Protein AF-A0A7V9BWF8-F1 (afdb_monomer_lite)

Sequence (267 aa):
MNDELSPSPARPSDEALLALLTFVAGSDGSIHDREVDFLAKLFPTRPRATLEAEAARFRQASDFALLAIADQFHSDDQRWLGLRFADRMAWRDGTLDDAERKLLGEVAVAMGLPNHAVERVVQEMRPDRKERLSPERMVKVVRELRWDSVQLASGDLVSPDLAALVPPGSQVVVRVGIDRVEVLALCTDGLLARFQDGAAFVAWDDLVSYGREGAIGTGVRLTTEDGREYVLVDHRLTGLCRLLDRLLDDRERKQGAPIVSRLRGEG

Structure (mmCIF, N/CA/C/O backbone):
data_AF-A0A7V9BWF8-F1
#
_entry.id   AF-A0A7V9BWF8-F1
#
loop_
_atom_site.group_PDB
_atom_site.id
_atom_site.type_symbol
_atom_site.label_atom_id
_atom_site.label_alt_id
_atom_site.label_comp_id
_atom_site.label_asym_id
_atom_site.label_entity_id
_atom_site.label_seq_id
_atom_site.pdbx_PDB_ins_code
_atom_site.Cartn_x
_atom_site.Cartn_y
_atom_site.Cartn_z
_atom_site.occupancy
_atom_site.B_iso_or_equiv
_atom_site.auth_seq_id
_atom_site.auth_comp_id
_atom_site.auth_asym_id
_atom_site.auth_atom_id
_atom_site.pdbx_PDB_model_num
ATOM 1 N N . MET A 1 1 ? 27.490 -6.383 23.694 1.00 32.28 1 MET A N 1
ATOM 2 C CA . MET A 1 1 ? 27.691 -7.530 22.791 1.00 32.28 1 MET A CA 1
ATOM 3 C C . MET A 1 1 ? 26.780 -7.240 21.617 1.00 32.28 1 MET A C 1
ATOM 5 O O . MET A 1 1 ? 25.573 -7.285 21.795 1.00 32.28 1 MET A O 1
ATOM 9 N N . ASN A 1 2 ? 27.351 -6.702 20.540 1.00 31.64 2 ASN A N 1
ATOM 10 C CA . ASN A 1 2 ? 26.599 -6.255 19.371 1.00 31.64 2 ASN A CA 1
ATOM 11 C C . ASN A 1 2 ? 26.277 -7.496 18.540 1.00 31.64 2 ASN A C 1
ATOM 13 O O . ASN A 1 2 ? 27.202 -8.093 17.995 1.00 31.64 2 ASN A O 1
ATOM 17 N N . ASP A 1 3 ? 25.006 -7.888 18.486 1.00 30.86 3 ASP A N 1
ATOM 18 C CA . ASP A 1 3 ? 24.529 -8.808 17.457 1.00 30.86 3 ASP A CA 1
ATOM 19 C C . ASP A 1 3 ? 24.546 -8.045 16.132 1.00 30.86 3 ASP A C 1
ATOM 21 O O . ASP A 1 3 ? 23.735 -7.150 15.884 1.00 30.86 3 ASP A O 1
ATOM 25 N N . GLU A 1 4 ? 25.542 -8.355 15.308 1.00 33.88 4 GLU A N 1
ATOM 26 C CA . GLU A 1 4 ? 25.566 -7.980 13.905 1.00 33.88 4 GLU A CA 1
ATOM 27 C C . GLU A 1 4 ? 24.359 -8.634 13.226 1.00 33.88 4 GLU A C 1
ATOM 29 O O . GLU A 1 4 ? 24.304 -9.850 13.029 1.00 33.88 4 GLU A O 1
ATOM 34 N N . LEU A 1 5 ? 23.375 -7.801 12.882 1.00 34.47 5 LEU A N 1
ATOM 35 C CA . LEU A 1 5 ? 22.319 -8.108 11.925 1.00 34.47 5 LEU A CA 1
ATOM 36 C C . LEU A 1 5 ? 22.981 -8.561 10.619 1.00 34.47 5 LEU A C 1
ATOM 38 O O . LEU A 1 5 ? 23.327 -7.747 9.765 1.00 34.47 5 LEU A O 1
ATOM 42 N N . SER A 1 6 ? 23.181 -9.868 10.470 1.00 27.66 6 SER A N 1
ATOM 43 C CA . SER A 1 6 ? 23.495 -10.459 9.175 1.00 27.66 6 SER A CA 1
ATOM 44 C C . SER A 1 6 ? 22.357 -10.086 8.220 1.00 27.66 6 SER A C 1
ATOM 46 O O . SER A 1 6 ? 21.198 -10.352 8.557 1.00 27.66 6 SER A O 1
ATOM 48 N N . PRO A 1 7 ? 22.627 -9.453 7.062 1.00 35.22 7 PRO A N 1
ATOM 49 C CA . PRO A 1 7 ? 21.573 -9.154 6.109 1.00 35.22 7 PRO A CA 1
ATOM 50 C C . PRO A 1 7 ? 20.991 -10.490 5.653 1.00 35.22 7 PRO A C 1
ATOM 52 O O . PRO A 1 7 ? 21.687 -11.306 5.047 1.00 35.22 7 PRO A O 1
ATOM 55 N N . SER A 1 8 ? 19.726 -10.745 5.997 1.00 34.94 8 SER A N 1
ATOM 56 C CA . SER A 1 8 ? 19.003 -11.862 5.394 1.00 34.94 8 SER A CA 1
ATOM 57 C C . SER A 1 8 ? 19.099 -11.708 3.874 1.00 34.94 8 SER A C 1
ATOM 59 O O . SER A 1 8 ? 18.923 -10.586 3.386 1.00 34.94 8 SER A O 1
ATOM 61 N N . PRO A 1 9 ? 19.406 -12.781 3.123 1.00 40.94 9 PRO A N 1
ATOM 62 C CA . PRO A 1 9 ? 19.393 -12.714 1.669 1.00 40.94 9 PRO A CA 1
ATOM 63 C C . PRO A 1 9 ? 18.032 -12.175 1.224 1.00 40.94 9 PRO A C 1
ATOM 65 O O . PRO A 1 9 ? 17.003 -12.580 1.773 1.00 40.94 9 PRO A O 1
ATOM 68 N N . ALA A 1 10 ? 18.040 -11.227 0.285 1.00 50.91 10 ALA A N 1
ATOM 69 C CA . ALA A 1 10 ? 16.820 -10.618 -0.229 1.00 50.91 10 ALA A CA 1
ATOM 70 C C . ALA A 1 10 ? 15.844 -11.715 -0.670 1.00 50.91 10 ALA A C 1
ATOM 72 O O . ALA A 1 10 ? 16.242 -12.694 -1.314 1.00 50.91 10 ALA A O 1
ATOM 73 N N . ARG A 1 11 ? 14.572 -11.600 -0.271 1.00 59.25 11 ARG A N 1
ATOM 74 C CA . ARG A 1 11 ? 13.576 -12.600 -0.661 1.00 59.25 11 ARG A CA 1
ATOM 75 C C . ARG A 1 11 ? 13.391 -12.499 -2.181 1.00 59.25 11 ARG A C 1
ATOM 77 O O . ARG A 1 11 ? 13.427 -11.392 -2.710 1.00 59.25 11 ARG A O 1
ATOM 84 N N . PRO A 1 12 ? 13.136 -13.604 -2.903 1.00 58.34 12 PRO A N 1
ATOM 85 C CA . PRO A 1 12 ? 12.905 -13.553 -4.352 1.00 58.34 12 PRO A CA 1
ATOM 86 C C . PRO A 1 12 ? 11.811 -12.556 -4.779 1.00 58.34 12 PRO A C 1
ATOM 88 O O . PRO A 1 12 ? 11.909 -11.944 -5.836 1.00 58.34 12 PRO A O 1
ATOM 91 N N . SER A 1 13 ? 10.803 -12.338 -3.926 1.00 71.38 13 SER A N 1
ATOM 92 C CA . SER A 1 13 ? 9.766 -11.317 -4.115 1.00 71.38 13 SER A CA 1
ATOM 93 C C . SER A 1 13 ? 10.298 -9.883 -4.098 1.00 71.38 13 SER A C 1
ATOM 95 O O . SER A 1 13 ? 9.758 -9.028 -4.793 1.00 71.38 13 SER A O 1
ATOM 97 N N . ASP A 1 14 ? 11.340 -9.621 -3.312 1.00 78.69 14 ASP A N 1
ATOM 98 C CA . ASP A 1 14 ? 11.906 -8.289 -3.105 1.00 78.69 14 ASP A CA 1
ATOM 99 C C . ASP A 1 14 ? 12.769 -7.899 -4.311 1.00 78.69 14 ASP A C 1
ATOM 101 O O . ASP A 1 14 ? 12.712 -6.763 -4.770 1.00 78.69 14 ASP A O 1
ATOM 105 N N . GLU A 1 15 ? 13.498 -8.862 -4.885 1.00 84.19 15 GLU A N 1
ATOM 106 C CA . GLU A 1 15 ? 14.246 -8.677 -6.137 1.00 84.19 15 GLU A CA 1
ATOM 107 C C . GLU A 1 15 ? 13.311 -8.457 -7.333 1.00 84.19 15 GLU A C 1
ATOM 109 O O . GLU A 1 15 ? 13.542 -7.556 -8.138 1.00 84.19 15 GLU A O 1
ATOM 114 N N . ALA A 1 16 ? 12.223 -9.230 -7.427 1.00 87.06 16 ALA A N 1
ATOM 115 C CA . ALA A 1 16 ? 11.212 -9.053 -8.469 1.00 87.06 16 ALA A CA 1
ATOM 116 C C . ALA A 1 16 ? 10.545 -7.672 -8.378 1.00 87.06 16 ALA A C 1
ATOM 118 O O . ALA A 1 16 ? 10.380 -6.981 -9.388 1.00 87.06 16 ALA A O 1
ATOM 119 N N . LEU A 1 17 ? 10.200 -7.247 -7.157 1.00 88.06 17 LEU A N 1
ATOM 120 C CA . LEU A 1 17 ? 9.645 -5.924 -6.899 1.00 88.06 17 LEU A CA 1
ATOM 121 C C . LEU A 1 17 ? 10.650 -4.823 -7.248 1.00 88.06 17 LEU A C 1
ATOM 123 O O . LEU A 1 17 ? 10.292 -3.874 -7.938 1.00 88.06 17 LEU A O 1
ATOM 127 N N . LEU A 1 18 ? 11.910 -4.951 -6.839 1.00 90.00 18 LEU A N 1
ATOM 128 C CA . LEU A 1 18 ? 12.941 -3.974 -7.169 1.00 90.00 18 LEU A CA 1
ATOM 129 C C . LEU A 1 18 ? 13.158 -3.855 -8.680 1.00 90.00 18 LEU A C 1
ATOM 131 O O . LEU A 1 18 ? 13.215 -2.743 -9.204 1.00 90.00 18 LEU A O 1
ATOM 135 N N . ALA A 1 19 ? 13.238 -4.981 -9.390 1.00 90.88 19 ALA A N 1
ATOM 136 C CA . ALA A 1 19 ? 13.389 -4.999 -10.841 1.00 90.88 19 ALA A CA 1
ATOM 137 C C . ALA A 1 19 ? 12.202 -4.320 -11.541 1.00 90.88 19 ALA A C 1
ATOM 139 O O . ALA A 1 19 ? 12.394 -3.532 -12.463 1.00 90.88 19 ALA A O 1
ATOM 140 N N . LEU A 1 20 ? 10.977 -4.557 -11.062 1.00 92.81 20 LEU A N 1
ATOM 141 C CA . LEU A 1 20 ? 9.787 -3.873 -11.561 1.00 92.81 20 LEU A CA 1
ATOM 142 C C . LEU A 1 20 ? 9.849 -2.362 -11.322 1.00 92.81 20 LEU A C 1
ATOM 144 O O . LEU A 1 20 ? 9.595 -1.586 -12.238 1.00 92.81 20 LEU A O 1
ATOM 148 N N . LEU A 1 21 ? 10.165 -1.931 -10.103 1.00 91.88 21 LEU A N 1
ATOM 149 C CA . LEU A 1 21 ? 10.144 -0.509 -9.760 1.00 91.88 21 LEU A CA 1
ATOM 150 C C . LEU A 1 21 ? 11.267 0.266 -10.443 1.00 91.88 21 LEU A C 1
ATOM 152 O O . LEU A 1 21 ? 11.049 1.390 -10.881 1.00 91.88 21 LEU A O 1
ATOM 156 N N . THR A 1 22 ? 12.440 -0.342 -10.597 1.00 90.75 22 THR A N 1
ATOM 157 C CA . THR A 1 22 ? 13.541 0.238 -11.379 1.00 90.75 22 THR A CA 1
ATOM 158 C C . THR A 1 22 ? 13.229 0.273 -12.875 1.00 90.75 22 THR A C 1
ATOM 160 O O . THR A 1 22 ? 13.620 1.230 -13.539 1.00 90.75 22 THR A O 1
ATOM 163 N N . PHE A 1 23 ? 12.477 -0.703 -13.403 1.00 91.06 23 PHE A N 1
ATOM 164 C CA . PHE A 1 23 ? 11.943 -0.651 -14.766 1.00 91.06 23 PHE A CA 1
ATOM 165 C C . PHE A 1 23 ? 10.963 0.512 -14.952 1.00 91.06 23 PHE A C 1
ATOM 167 O O . PHE A 1 23 ? 11.112 1.282 -15.896 1.00 91.06 23 PHE A O 1
ATOM 174 N N . VAL A 1 24 ? 10.004 0.673 -14.035 1.00 90.88 24 VAL A N 1
ATOM 175 C CA . VAL A 1 24 ? 9.015 1.761 -14.090 1.00 90.88 24 VAL A CA 1
ATOM 176 C C . VAL A 1 24 ? 9.701 3.124 -13.994 1.00 90.88 24 VAL A C 1
ATOM 178 O O . VAL A 1 24 ? 9.511 3.950 -14.881 1.00 90.88 24 VAL A O 1
ATOM 181 N N . ALA A 1 25 ? 10.564 3.321 -12.994 1.00 88.94 25 ALA A N 1
ATOM 182 C CA . ALA A 1 25 ? 11.274 4.584 -12.784 1.00 88.94 25 ALA A CA 1
ATOM 183 C C . ALA A 1 25 ? 12.248 4.939 -13.918 1.00 88.94 25 ALA A C 1
ATOM 185 O O . ALA A 1 25 ? 12.537 6.103 -14.139 1.00 88.94 25 ALA A O 1
ATOM 186 N N . GLY A 1 26 ? 12.797 3.946 -14.626 1.00 85.50 26 GLY A N 1
ATOM 187 C CA . GLY A 1 26 ? 13.712 4.179 -15.747 1.00 85.50 26 GLY A CA 1
ATOM 188 C C . GLY A 1 26 ? 13.024 4.346 -17.104 1.00 85.50 26 GLY A C 1
ATOM 189 O O . GLY A 1 26 ? 13.704 4.644 -18.086 1.00 85.50 26 GLY A O 1
ATOM 190 N N . SER A 1 27 ? 11.714 4.109 -17.189 1.00 84.56 27 SER A N 1
ATOM 191 C CA . SER A 1 27 ? 10.988 3.965 -18.459 1.00 84.56 27 SER A CA 1
ATOM 192 C C . SER A 1 27 ? 10.931 5.244 -19.304 1.00 84.56 27 SER A C 1
ATOM 194 O O . SER A 1 27 ? 10.875 5.161 -20.531 1.00 84.56 27 SER A O 1
ATOM 196 N N . ASP A 1 28 ? 11.007 6.418 -18.673 1.00 81.56 28 ASP A N 1
ATOM 197 C CA . ASP A 1 28 ? 11.011 7.722 -19.345 1.00 81.56 28 ASP A CA 1
ATOM 198 C C . ASP A 1 28 ? 12.421 8.166 -19.803 1.00 81.56 28 ASP A C 1
ATOM 200 O O . ASP A 1 28 ? 12.585 9.195 -20.463 1.00 81.56 28 ASP A O 1
ATOM 204 N N . GLY A 1 29 ? 13.452 7.365 -19.502 1.00 80.00 29 GLY A N 1
ATOM 205 C CA . GLY A 1 29 ? 14.853 7.635 -19.835 1.00 80.00 29 GLY A CA 1
ATOM 206 C C . GLY A 1 29 ? 15.606 8.483 -18.800 1.00 80.00 29 GLY A C 1
ATOM 207 O O . GLY A 1 29 ? 16.831 8.637 -18.908 1.00 80.00 29 GLY A O 1
ATOM 208 N N . SER A 1 30 ? 14.922 8.980 -17.776 1.00 82.00 30 SER A N 1
ATOM 209 C CA . SER A 1 30 ? 15.473 9.632 -16.588 1.00 82.00 30 SER A CA 1
ATOM 210 C C . SER A 1 30 ? 15.183 8.800 -15.336 1.00 82.00 30 SER A C 1
ATOM 212 O O . SER A 1 30 ? 14.672 7.697 -15.413 1.00 82.00 30 SER A O 1
ATOM 214 N N . ILE A 1 31 ? 15.695 9.238 -14.189 1.00 84.81 31 ILE A N 1
ATOM 215 C CA . ILE A 1 31 ? 15.178 8.816 -12.885 1.00 84.81 31 ILE A CA 1
ATOM 216 C C . ILE A 1 31 ? 15.241 10.044 -11.989 1.00 84.81 31 ILE A C 1
ATOM 218 O O . ILE A 1 31 ? 16.270 10.728 -11.941 1.00 84.81 31 ILE A O 1
ATOM 222 N N . HIS A 1 32 ? 14.140 10.351 -11.324 1.00 87.38 32 HIS A N 1
ATOM 223 C CA . HIS A 1 32 ? 14.003 11.505 -10.456 1.00 87.38 32 HIS A CA 1
ATOM 224 C C . HIS A 1 32 ? 14.409 11.165 -9.019 1.00 87.38 32 HIS A C 1
ATOM 226 O O . HIS A 1 32 ? 14.213 10.049 -8.538 1.00 87.38 32 HIS A O 1
ATOM 232 N N . ASP A 1 33 ? 14.910 12.158 -8.275 1.00 87.75 33 ASP A N 1
ATOM 233 C CA . ASP A 1 33 ? 15.367 11.951 -6.893 1.00 87.75 33 ASP A CA 1
ATOM 234 C C . ASP A 1 33 ? 14.292 11.339 -5.984 1.00 87.75 33 ASP A C 1
ATOM 236 O O . ASP A 1 33 ? 14.620 10.518 -5.129 1.00 87.75 33 ASP A O 1
ATOM 240 N N . ARG A 1 34 ? 13.016 11.688 -6.207 1.00 87.44 34 ARG A N 1
ATOM 241 C CA . ARG A 1 34 ? 11.869 11.167 -5.443 1.00 87.44 34 ARG A CA 1
ATOM 242 C C . ARG A 1 34 ? 11.600 9.681 -5.686 1.00 87.44 34 ARG A C 1
ATOM 244 O O . ARG A 1 34 ? 11.135 8.995 -4.781 1.00 87.44 34 ARG A O 1
ATOM 251 N N . GLU A 1 35 ? 11.873 9.185 -6.888 1.00 89.44 35 GLU A N 1
ATOM 252 C CA . GLU A 1 35 ? 11.728 7.765 -7.229 1.00 89.44 35 GLU A CA 1
ATOM 253 C C . GLU A 1 35 ? 12.835 6.951 -6.560 1.00 89.44 35 GLU A C 1
ATOM 255 O O . GLU A 1 35 ? 12.582 5.899 -5.975 1.00 89.44 35 GLU A O 1
ATOM 260 N N . VAL A 1 36 ? 14.059 7.489 -6.552 1.00 89.75 36 VAL A N 1
ATOM 261 C CA . VAL A 1 36 ? 15.185 6.890 -5.828 1.00 89.75 36 VAL A CA 1
ATOM 262 C C . VAL A 1 36 ? 14.944 6.912 -4.317 1.00 89.75 36 VAL A C 1
ATOM 264 O O . VAL A 1 36 ? 15.214 5.917 -3.648 1.00 89.75 36 VAL A O 1
ATOM 267 N N . ASP A 1 37 ? 14.413 8.008 -3.768 1.00 88.06 37 ASP A N 1
ATOM 268 C CA . ASP A 1 37 ? 14.030 8.093 -2.352 1.00 88.06 37 ASP A CA 1
ATOM 269 C C . ASP A 1 37 ? 12.991 7.025 -1.994 1.00 88.06 37 ASP A C 1
ATOM 271 O O . ASP A 1 37 ? 13.082 6.389 -0.942 1.00 88.06 37 ASP A O 1
ATOM 275 N N . PHE A 1 38 ? 12.027 6.782 -2.884 1.00 86.38 38 PHE A N 1
ATOM 276 C CA . PHE A 1 38 ? 11.033 5.734 -2.698 1.00 86.38 38 PHE A CA 1
ATOM 277 C C . PHE A 1 38 ? 11.649 4.329 -2.730 1.00 86.38 38 PHE A C 1
ATOM 279 O O . PHE A 1 38 ? 11.365 3.519 -1.846 1.00 86.38 38 PHE A O 1
ATOM 286 N N . LEU A 1 39 ? 12.550 4.050 -3.677 1.00 88.12 39 LEU A N 1
ATOM 287 C CA . LEU A 1 39 ? 13.311 2.796 -3.695 1.00 88.12 39 LEU A CA 1
ATOM 288 C C . LEU A 1 39 ? 14.146 2.629 -2.421 1.00 88.12 39 LEU A C 1
ATOM 290 O O . LEU A 1 39 ? 14.177 1.545 -1.849 1.00 88.12 39 LEU A O 1
ATOM 294 N N . ALA A 1 40 ? 14.791 3.691 -1.939 1.00 88.25 40 ALA A N 1
ATOM 295 C CA . ALA A 1 40 ? 15.581 3.652 -0.712 1.00 88.25 40 ALA A CA 1
ATOM 296 C C . ALA A 1 40 ? 14.709 3.411 0.533 1.00 88.25 40 ALA A C 1
ATOM 298 O O . ALA A 1 40 ? 15.153 2.741 1.463 1.00 88.25 40 ALA A O 1
ATOM 299 N N . LYS A 1 41 ? 13.463 3.908 0.543 1.00 84.25 41 LYS A N 1
ATOM 300 C CA . LYS A 1 41 ? 12.475 3.616 1.595 1.00 84.25 41 LYS A CA 1
ATOM 301 C C . LYS A 1 41 ? 12.086 2.133 1.602 1.00 84.25 41 LYS A C 1
ATOM 303 O O . LYS A 1 41 ? 12.011 1.544 2.673 1.00 84.25 41 LYS A O 1
ATOM 308 N N . LEU A 1 42 ? 11.872 1.539 0.426 1.00 82.06 42 LEU A N 1
ATOM 309 C CA . LEU A 1 42 ? 11.495 0.127 0.267 1.00 82.06 42 LEU A CA 1
ATOM 310 C C . LEU A 1 42 ? 12.651 -0.852 0.496 1.00 82.06 42 LEU A C 1
ATOM 312 O O . LEU A 1 42 ? 12.452 -1.949 1.013 1.00 82.06 42 LEU A O 1
ATOM 316 N N . PHE A 1 43 ? 13.864 -0.459 0.114 1.00 85.44 43 PHE A N 1
ATOM 317 C CA . PHE A 1 43 ? 15.064 -1.288 0.175 1.00 85.44 43 PHE A CA 1
ATOM 318 C C . PHE A 1 43 ? 16.146 -0.596 1.016 1.00 85.44 43 PHE A C 1
ATOM 320 O O . PHE A 1 43 ? 17.212 -0.262 0.495 1.00 85.44 43 PHE A O 1
ATOM 327 N N . PRO A 1 44 ? 15.919 -0.393 2.330 1.00 81.12 44 PRO A N 1
ATOM 328 C CA . PRO A 1 44 ? 16.784 0.431 3.183 1.00 81.12 44 PRO A CA 1
ATOM 329 C C . PRO A 1 44 ? 18.204 -0.123 3.355 1.00 81.12 44 PRO A C 1
ATOM 331 O O . PRO A 1 44 ? 19.109 0.588 3.786 1.00 81.12 44 PRO A O 1
ATOM 334 N N . THR A 1 45 ? 18.420 -1.396 3.025 1.00 85.56 45 THR A N 1
ATOM 335 C CA . THR A 1 45 ? 19.735 -2.045 3.053 1.00 85.56 45 THR A CA 1
ATOM 336 C C . THR A 1 45 ? 20.544 -1.821 1.773 1.00 85.56 45 THR A C 1
ATOM 338 O O . THR A 1 45 ? 21.736 -2.134 1.752 1.00 85.56 45 THR A O 1
ATOM 341 N N . ARG A 1 46 ? 19.937 -1.280 0.705 1.00 85.94 46 ARG A N 1
ATOM 342 C CA . ARG A 1 46 ? 20.606 -1.015 -0.574 1.00 85.94 46 ARG A CA 1
ATOM 343 C C . ARG A 1 46 ? 21.108 0.432 -0.638 1.00 85.94 46 ARG A C 1
ATOM 345 O O . ARG A 1 46 ? 20.337 1.362 -0.405 1.00 85.94 46 ARG A O 1
ATOM 352 N N . PRO A 1 47 ? 22.386 0.665 -0.993 1.00 91.44 47 PRO A N 1
ATOM 353 C CA . PRO A 1 47 ? 22.893 2.018 -1.181 1.00 91.44 47 PRO A CA 1
ATOM 354 C C . PRO A 1 47 ? 22.153 2.748 -2.305 1.00 91.44 47 PRO A C 1
ATOM 356 O O . PRO A 1 47 ? 21.923 2.177 -3.371 1.00 91.44 47 PRO A O 1
ATOM 359 N N . ARG A 1 48 ? 21.879 4.045 -2.112 1.00 91.50 48 ARG A N 1
ATOM 360 C CA . ARG A 1 48 ? 21.234 4.909 -3.118 1.00 91.50 48 ARG A CA 1
ATOM 361 C C . ARG A 1 48 ? 21.873 4.784 -4.508 1.00 91.50 48 ARG A C 1
ATOM 363 O O . ARG A 1 48 ? 21.174 4.555 -5.487 1.00 91.50 48 ARG A O 1
ATOM 370 N N . ALA A 1 49 ? 23.204 4.851 -4.577 1.00 89.06 49 ALA A N 1
ATOM 371 C CA . ALA A 1 49 ? 23.950 4.755 -5.833 1.00 89.06 49 ALA A CA 1
ATOM 372 C C . ALA A 1 49 ? 23.731 3.418 -6.570 1.00 89.06 49 ALA A C 1
ATOM 374 O O . ALA A 1 49 ? 23.789 3.367 -7.796 1.00 89.06 49 ALA A O 1
ATOM 375 N N . THR A 1 50 ? 23.466 2.329 -5.840 1.00 90.25 50 THR A N 1
ATOM 376 C CA . THR A 1 50 ? 23.124 1.030 -6.434 1.00 90.25 50 THR A CA 1
ATOM 377 C C . THR A 1 50 ? 21.736 1.068 -7.065 1.00 90.25 50 THR A C 1
ATOM 379 O O . THR A 1 50 ? 21.576 0.600 -8.187 1.00 90.25 50 THR A O 1
ATOM 382 N N . LEU A 1 51 ? 20.757 1.670 -6.384 1.00 89.31 51 LEU A N 1
ATOM 383 C CA . LEU A 1 51 ? 19.386 1.816 -6.885 1.00 89.31 51 LEU A CA 1
ATOM 384 C C . LEU A 1 51 ? 19.341 2.694 -8.147 1.00 89.31 51 LEU A C 1
ATOM 386 O O . LEU A 1 51 ? 18.698 2.333 -9.130 1.00 89.31 51 LEU A O 1
ATOM 390 N N . GLU A 1 52 ? 20.092 3.799 -8.158 1.00 89.19 52 GLU A N 1
ATOM 391 C CA . GLU A 1 52 ? 20.253 4.668 -9.334 1.00 89.19 52 GLU A CA 1
ATOM 392 C C . GLU A 1 52 ? 20.879 3.918 -10.517 1.00 89.19 52 GLU A C 1
ATOM 394 O O . GLU A 1 52 ? 20.405 4.024 -11.650 1.00 89.19 52 GLU A O 1
ATOM 399 N N . ALA A 1 53 ? 21.933 3.135 -10.261 1.00 87.25 53 ALA A N 1
ATOM 400 C CA . ALA A 1 53 ? 22.597 2.348 -11.292 1.00 87.25 53 ALA A CA 1
ATOM 401 C C . ALA A 1 53 ? 21.687 1.249 -11.861 1.00 87.25 53 ALA A C 1
ATOM 403 O O . ALA A 1 53 ? 21.710 1.006 -13.066 1.00 87.25 53 ALA A O 1
ATOM 404 N N . GLU A 1 54 ? 20.878 0.591 -11.026 1.00 84.69 54 GLU A N 1
ATOM 405 C CA . GLU A 1 54 ? 19.910 -0.414 -11.474 1.00 84.69 54 GLU A CA 1
ATOM 406 C C . GLU A 1 54 ? 18.801 0.205 -12.326 1.00 84.69 54 GLU A C 1
ATOM 408 O O . GLU A 1 54 ? 18.568 -0.272 -13.436 1.00 84.69 54 GLU A O 1
ATOM 413 N N . ALA A 1 55 ? 18.197 1.314 -11.895 1.00 83.94 55 ALA A N 1
ATOM 414 C CA . ALA A 1 55 ? 17.210 2.030 -12.704 1.00 83.94 55 ALA A CA 1
ATOM 415 C C . ALA A 1 55 ? 17.787 2.527 -14.038 1.00 83.94 55 ALA A C 1
ATOM 417 O O . ALA A 1 55 ? 17.159 2.393 -15.089 1.00 83.94 55 ALA A O 1
ATOM 418 N N . ALA A 1 56 ? 19.031 3.016 -14.037 1.00 82.94 56 ALA A N 1
ATOM 419 C CA . ALA A 1 56 ? 19.705 3.438 -15.261 1.00 82.94 56 ALA A CA 1
ATOM 420 C C . ALA A 1 56 ? 19.870 2.298 -16.284 1.00 82.94 56 ALA A C 1
ATOM 422 O O . ALA A 1 56 ? 19.855 2.560 -17.489 1.00 82.94 56 ALA A O 1
ATOM 423 N N . ARG A 1 57 ? 19.983 1.035 -15.840 1.00 81.00 57 ARG A N 1
ATOM 424 C CA . ARG A 1 57 ? 20.059 -0.132 -16.741 1.00 81.00 57 ARG A CA 1
ATOM 425 C C . ARG A 1 57 ? 18.752 -0.388 -17.484 1.00 81.00 57 ARG A C 1
ATOM 427 O O . ARG A 1 57 ? 18.800 -0.956 -18.573 1.00 81.00 57 ARG A O 1
ATOM 434 N N . PHE A 1 58 ? 17.616 0.033 -16.931 1.00 76.75 58 PHE A N 1
ATOM 435 C CA . PHE A 1 58 ? 16.306 -0.182 -17.542 1.00 76.75 58 PHE A CA 1
ATOM 436 C C . PHE A 1 58 ? 15.852 0.940 -18.484 1.00 76.75 58 PHE A C 1
ATOM 438 O O . PHE A 1 58 ? 14.891 0.744 -19.219 1.00 76.75 58 PHE A O 1
ATOM 445 N N . ARG A 1 59 ? 16.609 2.041 -18.599 1.00 72.88 59 ARG A N 1
ATOM 446 C CA . ARG A 1 59 ? 16.328 3.152 -19.538 1.00 72.88 59 ARG A CA 1
ATOM 447 C C . ARG A 1 59 ? 16.232 2.755 -21.012 1.00 72.88 59 ARG A C 1
ATOM 449 O O . ARG A 1 59 ? 15.727 3.514 -21.829 1.00 72.88 59 ARG A O 1
ATOM 456 N N . GLN A 1 60 ? 16.784 1.599 -21.372 1.00 66.31 60 GLN A N 1
ATOM 457 C CA . GLN A 1 60 ? 16.750 1.044 -22.730 1.00 66.31 60 GLN A CA 1
ATOM 458 C C . GLN A 1 60 ? 16.201 -0.387 -22.741 1.00 66.31 60 GLN A C 1
ATOM 460 O O . GLN A 1 60 ? 16.444 -1.148 -23.680 1.00 66.31 60 GLN A O 1
ATOM 465 N N . ALA A 1 61 ? 15.525 -0.796 -21.668 1.00 69.81 61 ALA A N 1
ATOM 466 C CA . ALA A 1 61 ? 15.002 -2.141 -21.567 1.00 69.81 61 ALA A CA 1
ATOM 467 C C . ALA A 1 61 ? 13.845 -2.339 -22.549 1.00 69.81 61 ALA A C 1
ATOM 469 O O . ALA A 1 61 ? 12.916 -1.544 -22.617 1.00 69.81 61 ALA A O 1
ATOM 470 N N . SER A 1 62 ? 13.922 -3.417 -23.326 1.00 72.94 62 SER A N 1
ATOM 471 C CA . SER A 1 62 ? 12.851 -3.813 -24.246 1.00 72.94 62 SER A CA 1
ATOM 472 C C . SER A 1 62 ? 11.658 -4.423 -23.506 1.00 72.94 62 SER A C 1
ATOM 474 O O . SER A 1 62 ? 11.822 -4.911 -22.389 1.00 72.94 62 SER A O 1
ATOM 476 N N . ASP A 1 63 ? 10.514 -4.548 -24.180 1.00 74.00 63 ASP A N 1
ATOM 477 C CA . ASP A 1 63 ? 9.320 -5.263 -23.697 1.00 74.00 63 ASP A CA 1
ATOM 478 C C . ASP A 1 63 ? 9.628 -6.683 -23.171 1.00 74.00 63 ASP A C 1
ATOM 480 O O . ASP A 1 63 ? 8.985 -7.172 -22.242 1.00 74.00 63 ASP A O 1
ATOM 484 N N . PHE A 1 64 ? 10.662 -7.346 -23.707 1.00 77.62 64 PHE A N 1
ATOM 485 C CA . PHE A 1 64 ? 11.124 -8.650 -23.214 1.00 77.62 64 PHE A CA 1
ATOM 486 C C . PHE A 1 64 ? 11.630 -8.605 -21.767 1.00 77.62 64 PHE A C 1
ATOM 488 O O . PHE A 1 64 ? 11.497 -9.591 -21.044 1.00 77.62 64 PHE A O 1
ATOM 495 N N . ALA A 1 65 ? 12.200 -7.479 -21.335 1.00 85.44 65 ALA A N 1
ATOM 496 C CA . ALA A 1 65 ? 12.632 -7.296 -19.956 1.00 85.44 65 ALA A CA 1
ATOM 497 C C . ALA A 1 65 ? 11.429 -7.246 -19.009 1.00 85.44 65 ALA A C 1
ATOM 499 O O . ALA A 1 65 ? 11.463 -7.889 -17.965 1.00 85.44 65 ALA A O 1
ATOM 500 N N . LEU A 1 66 ? 10.346 -6.564 -19.399 1.00 89.44 66 LEU A N 1
ATOM 501 C CA . LEU A 1 66 ? 9.122 -6.501 -18.600 1.00 89.44 66 LEU A CA 1
ATOM 502 C C . LEU A 1 66 ? 8.479 -7.884 -18.435 1.00 89.44 66 LEU A C 1
ATOM 504 O O . LEU A 1 66 ? 8.084 -8.245 -17.330 1.00 89.44 66 LEU A O 1
ATOM 508 N N . LEU A 1 67 ? 8.436 -8.692 -19.499 1.00 90.50 67 LEU A N 1
ATOM 509 C CA . LEU A 1 67 ? 7.946 -10.073 -19.416 1.00 90.50 67 LEU A CA 1
ATOM 510 C C . LEU A 1 67 ? 8.806 -10.937 -18.478 1.00 90.50 67 LEU A C 1
ATOM 512 O O . LEU A 1 67 ? 8.265 -11.687 -17.670 1.00 90.50 67 LEU A O 1
ATOM 516 N N . ALA A 1 68 ? 10.134 -10.803 -18.542 1.00 89.38 68 ALA A N 1
ATOM 517 C CA . ALA A 1 68 ? 11.048 -11.530 -17.657 1.00 89.38 68 ALA A CA 1
ATOM 518 C C . ALA A 1 68 ? 10.943 -11.087 -16.185 1.00 89.38 68 ALA A C 1
ATOM 520 O O . ALA A 1 68 ? 11.147 -11.889 -15.275 1.00 89.38 68 ALA A O 1
ATOM 521 N N . ILE A 1 69 ? 10.623 -9.815 -15.936 1.00 90.75 69 ILE A N 1
ATOM 522 C CA . ILE A 1 69 ? 10.312 -9.312 -14.593 1.00 90.75 69 ILE A CA 1
ATOM 523 C C . ILE A 1 69 ? 8.979 -9.895 -14.114 1.00 90.75 69 ILE A C 1
ATOM 525 O O . ILE A 1 69 ? 8.902 -10.416 -13.005 1.00 90.75 69 ILE A O 1
ATOM 529 N N . ALA A 1 70 ? 7.941 -9.856 -14.953 1.00 90.50 70 ALA A N 1
ATOM 530 C CA . ALA A 1 70 ? 6.603 -10.331 -14.607 1.00 90.50 70 ALA A CA 1
ATOM 531 C C . ALA A 1 70 ? 6.560 -11.834 -14.264 1.00 90.50 70 ALA A C 1
ATOM 533 O O . ALA A 1 70 ? 5.813 -12.229 -13.370 1.00 90.50 70 ALA A O 1
ATOM 534 N N . ASP A 1 71 ? 7.395 -12.659 -14.905 1.00 90.94 71 ASP A N 1
ATOM 535 C CA . ASP A 1 71 ? 7.486 -14.107 -14.645 1.00 90.94 71 ASP A CA 1
ATOM 536 C C . ASP A 1 71 ? 7.963 -14.448 -13.216 1.00 90.94 71 ASP A C 1
ATOM 538 O O . ASP A 1 71 ? 7.684 -15.526 -12.686 1.00 90.94 71 ASP A O 1
ATOM 542 N N . GLN A 1 72 ? 8.620 -13.500 -12.540 1.00 91.25 72 GLN A N 1
ATOM 543 C CA . GLN A 1 72 ? 9.066 -13.653 -11.150 1.00 91.25 72 GLN A CA 1
ATOM 544 C C . GLN A 1 72 ? 7.926 -13.466 -10.127 1.00 91.25 72 GLN A C 1
ATOM 546 O O . GLN A 1 72 ? 8.101 -13.759 -8.945 1.00 91.25 72 GLN A O 1
ATOM 551 N N . PHE A 1 73 ? 6.743 -13.009 -10.560 1.00 86.69 73 PHE A N 1
ATOM 552 C CA . PHE A 1 73 ? 5.553 -12.873 -9.715 1.00 86.69 73 PHE A CA 1
ATOM 553 C C . PHE A 1 73 ? 4.674 -14.127 -9.835 1.00 86.69 73 PHE A C 1
ATOM 555 O O . PHE A 1 73 ? 3.836 -14.267 -10.735 1.00 86.69 73 PHE A O 1
ATOM 562 N N . HIS A 1 74 ? 4.872 -15.055 -8.901 1.00 86.50 74 HIS A N 1
ATOM 563 C CA . HIS A 1 74 ? 4.332 -16.414 -8.963 1.00 86.50 74 HIS A CA 1
ATOM 564 C C . HIS A 1 74 ? 2.895 -16.556 -8.445 1.00 86.50 74 HIS A C 1
ATOM 566 O O . HIS A 1 74 ? 2.249 -17.563 -8.734 1.00 86.50 74 HIS A O 1
ATOM 572 N N . SER A 1 75 ? 2.380 -15.576 -7.697 1.00 82.31 75 SER A N 1
ATOM 573 C CA . SER A 1 75 ? 0.992 -15.569 -7.220 1.00 82.31 75 SER A CA 1
ATOM 574 C C . SER A 1 75 ? 0.213 -14.345 -7.693 1.00 82.31 75 SER A C 1
ATOM 576 O O . SER A 1 75 ? 0.781 -13.288 -7.977 1.00 82.31 75 SER A O 1
ATOM 578 N N . ASP A 1 76 ? -1.114 -14.472 -7.733 1.00 81.88 76 ASP A N 1
ATOM 579 C CA . ASP A 1 76 ? -2.003 -13.352 -8.051 1.00 81.88 76 ASP A CA 1
ATOM 580 C C . ASP A 1 76 ? -1.806 -12.192 -7.068 1.00 81.88 76 ASP A C 1
ATOM 582 O O . ASP A 1 76 ? -1.704 -11.040 -7.488 1.00 81.88 76 ASP A O 1
ATOM 586 N N . ASP A 1 77 ? -1.660 -12.483 -5.774 1.00 75.81 77 ASP A N 1
ATOM 587 C CA . ASP A 1 77 ? -1.406 -11.461 -4.755 1.00 75.81 77 ASP A CA 1
ATOM 588 C C . ASP A 1 77 ? -0.096 -10.709 -5.008 1.00 75.81 77 ASP A C 1
ATOM 590 O O . ASP A 1 77 ? -0.070 -9.482 -4.914 1.00 75.81 77 ASP A O 1
ATOM 594 N N . GLN A 1 78 ? 0.971 -11.419 -5.395 1.00 81.12 78 GLN A N 1
ATOM 595 C CA . GLN A 1 78 ? 2.246 -10.802 -5.758 1.00 81.12 78 GLN A CA 1
ATOM 596 C C . GLN A 1 78 ? 2.096 -9.882 -6.974 1.00 81.12 78 GLN A C 1
ATOM 598 O O . GLN A 1 78 ? 2.594 -8.760 -6.948 1.00 81.12 78 GLN A O 1
ATOM 603 N N . ARG A 1 79 ? 1.376 -10.312 -8.016 1.00 86.81 79 ARG A N 1
ATOM 604 C CA . ARG A 1 79 ? 1.138 -9.510 -9.231 1.00 86.81 79 ARG A CA 1
ATOM 605 C C . ARG A 1 79 ? 0.360 -8.233 -8.924 1.00 86.81 79 ARG A C 1
ATOM 607 O O . ARG A 1 79 ? 0.759 -7.143 -9.325 1.00 86.81 79 ARG A O 1
ATOM 614 N N . TRP A 1 80 ? -0.726 -8.342 -8.158 1.00 85.44 80 TRP A N 1
ATOM 615 C CA . TRP A 1 80 ? -1.494 -7.172 -7.727 1.00 85.44 80 TRP A CA 1
ATOM 616 C C . TRP A 1 80 ? -0.677 -6.244 -6.825 1.00 85.44 80 TRP A C 1
ATOM 618 O O . TRP A 1 80 ? -0.804 -5.027 -6.937 1.00 85.44 80 TRP A O 1
ATOM 628 N N . LEU A 1 81 ? 0.147 -6.790 -5.929 1.00 82.69 81 LEU A N 1
ATOM 629 C CA . LEU A 1 81 ? 1.042 -6.002 -5.083 1.00 82.69 81 LEU A CA 1
ATOM 630 C C . LEU A 1 81 ? 2.085 -5.251 -5.922 1.00 82.69 81 LEU A C 1
ATOM 632 O O . LEU A 1 81 ? 2.266 -4.051 -5.725 1.00 82.69 81 LEU A O 1
ATOM 636 N N . GLY A 1 82 ? 2.698 -5.929 -6.894 1.00 87.00 82 GLY A N 1
ATOM 637 C CA . GLY A 1 82 ? 3.629 -5.333 -7.848 1.00 87.00 82 GLY A CA 1
ATOM 638 C C . GLY A 1 82 ? 3.005 -4.155 -8.595 1.00 87.00 82 GLY A C 1
ATOM 639 O O . GLY A 1 82 ? 3.573 -3.066 -8.589 1.00 87.00 82 GLY A O 1
ATOM 640 N N . LEU A 1 83 ? 1.797 -4.324 -9.149 1.00 90.81 83 LEU A N 1
ATOM 641 C CA . LEU A 1 83 ? 1.097 -3.238 -9.846 1.00 90.81 83 LEU A CA 1
ATOM 642 C C . LEU A 1 83 ? 0.787 -2.041 -8.926 1.00 90.81 83 LEU A C 1
ATOM 644 O O . LEU A 1 83 ? 0.888 -0.899 -9.366 1.00 90.81 83 LEU A O 1
ATOM 648 N N . ARG A 1 84 ? 0.446 -2.268 -7.649 1.00 87.75 84 ARG A N 1
ATOM 649 C CA . ARG A 1 84 ? 0.213 -1.175 -6.681 1.00 87.75 84 ARG A CA 1
ATOM 650 C C . ARG A 1 84 ? 1.476 -0.387 -6.373 1.00 87.75 84 ARG A C 1
ATOM 652 O O . ARG A 1 84 ? 1.430 0.838 -6.325 1.00 87.75 84 ARG A O 1
ATOM 659 N N . PHE A 1 85 ? 2.600 -1.071 -6.178 1.00 88.25 85 PHE A N 1
ATOM 660 C CA . PHE A 1 85 ? 3.875 -0.390 -5.982 1.00 88.25 85 PHE A CA 1
ATOM 661 C C . PHE A 1 85 ? 4.335 0.340 -7.250 1.00 88.25 85 PHE A C 1
ATOM 663 O O . PHE A 1 85 ? 4.876 1.436 -7.139 1.00 88.25 85 PHE A O 1
ATOM 670 N N . ALA A 1 86 ? 4.073 -0.216 -8.437 1.00 91.50 86 ALA A N 1
ATOM 671 C CA . ALA A 1 86 ? 4.337 0.453 -9.709 1.00 91.50 86 ALA A CA 1
ATOM 672 C C . ALA A 1 86 ? 3.513 1.743 -9.861 1.00 91.50 86 ALA A C 1
ATOM 674 O O . ALA A 1 86 ? 4.062 2.777 -10.224 1.00 91.50 86 ALA A O 1
ATOM 675 N N . ASP A 1 87 ? 2.223 1.722 -9.516 1.00 89.75 87 ASP A N 1
ATOM 676 C CA . ASP A 1 87 ? 1.386 2.929 -9.520 1.00 89.75 87 ASP A CA 1
ATOM 677 C C . ASP A 1 87 ? 1.879 3.973 -8.506 1.00 89.75 87 ASP A C 1
ATOM 679 O O . ASP A 1 87 ? 2.009 5.150 -8.834 1.00 89.75 87 ASP A O 1
ATOM 683 N N . ARG A 1 88 ? 2.268 3.540 -7.298 1.00 84.19 88 ARG A N 1
ATOM 684 C CA . ARG A 1 88 ? 2.888 4.421 -6.293 1.00 84.19 88 ARG A CA 1
ATOM 685 C C . ARG A 1 88 ? 4.224 5.006 -6.740 1.00 84.19 88 ARG A C 1
ATOM 687 O O . ARG A 1 88 ? 4.579 6.081 -6.265 1.00 84.19 88 ARG A O 1
ATOM 694 N N . MET A 1 89 ? 4.976 4.299 -7.580 1.00 87.31 89 MET A N 1
ATOM 695 C CA . MET A 1 89 ? 6.197 4.819 -8.189 1.00 87.31 89 MET A CA 1
ATOM 696 C C . MET A 1 89 ? 5.862 5.913 -9.205 1.00 87.31 89 MET A C 1
ATOM 698 O O . MET A 1 89 ? 6.391 7.012 -9.088 1.00 87.31 89 MET A O 1
ATOM 702 N N . ALA A 1 90 ? 4.930 5.644 -10.120 1.00 86.56 90 ALA A N 1
ATOM 703 C CA . ALA A 1 90 ? 4.515 6.607 -11.137 1.00 86.56 90 ALA A CA 1
ATOM 704 C C . ALA A 1 90 ? 3.940 7.901 -10.523 1.00 86.56 90 ALA A C 1
ATOM 706 O O . ALA A 1 90 ? 4.275 9.002 -10.920 1.00 86.56 90 ALA A O 1
ATOM 707 N N . TRP A 1 91 ? 3.167 7.813 -9.437 1.00 83.38 91 TRP A N 1
ATOM 708 C CA . TRP A 1 91 ? 2.589 8.996 -8.780 1.00 83.38 91 TRP A CA 1
ATOM 709 C C . TRP A 1 91 ? 3.575 9.905 -8.018 1.00 83.38 91 TRP A C 1
ATOM 711 O O . TRP A 1 91 ? 3.131 10.872 -7.387 1.00 83.38 91 TRP A O 1
ATOM 721 N N . ARG A 1 92 ? 4.885 9.623 -7.977 1.00 80.81 92 ARG A N 1
ATOM 722 C CA . ARG A 1 92 ? 5.823 10.323 -7.065 1.00 80.81 92 ARG A CA 1
ATOM 723 C C . ARG A 1 92 ? 5.988 11.810 -7.346 1.00 80.81 92 ARG A C 1
ATOM 725 O O . ARG A 1 92 ? 6.348 12.579 -6.443 1.00 80.81 92 ARG A O 1
ATOM 732 N N . ASP A 1 93 ? 5.731 12.238 -8.568 1.00 74.69 93 ASP A N 1
ATOM 733 C CA . ASP A 1 93 ? 5.737 13.649 -8.930 1.00 74.69 93 ASP A CA 1
ATOM 734 C C . ASP A 1 93 ? 4.422 14.373 -8.548 1.00 74.69 93 ASP A C 1
ATOM 736 O O . ASP A 1 93 ? 4.401 15.602 -8.433 1.00 74.69 93 ASP A O 1
ATOM 740 N N . GLY A 1 94 ? 3.373 13.611 -8.215 1.00 72.00 94 GLY A N 1
ATOM 741 C CA . GLY A 1 94 ? 2.053 14.068 -7.799 1.00 72.00 94 GLY A CA 1
ATOM 742 C C . GLY A 1 94 ? 0.985 14.033 -8.895 1.00 72.00 94 GLY A C 1
ATOM 743 O O . GLY A 1 94 ? -0.141 14.450 -8.610 1.00 72.00 94 GLY A O 1
ATOM 744 N N . THR A 1 95 ? 1.291 13.570 -10.113 1.00 79.50 95 THR A N 1
ATOM 745 C CA . THR A 1 95 ? 0.318 13.448 -11.211 1.00 79.50 95 THR A CA 1
ATOM 746 C C . THR A 1 95 ? 0.618 12.234 -12.079 1.00 79.50 95 THR A C 1
ATOM 748 O O . THR A 1 95 ? 1.655 12.192 -12.703 1.00 79.50 95 THR A O 1
ATOM 751 N N . LEU A 1 96 ? -0.345 11.319 -12.219 1.00 84.12 96 LEU A N 1
ATOM 752 C CA . LEU A 1 96 ? -0.226 10.230 -13.190 1.00 84.12 96 LEU A CA 1
ATOM 753 C C . LEU A 1 96 ? -0.622 10.693 -14.597 1.00 84.12 96 LEU A C 1
ATOM 755 O O . LEU A 1 96 ? -1.812 10.948 -14.840 1.00 84.12 96 LEU A O 1
ATOM 759 N N . ASP A 1 97 ? 0.341 10.780 -15.509 1.00 86.44 97 ASP A N 1
ATOM 760 C CA . ASP A 1 97 ? 0.101 11.185 -16.896 1.00 86.44 97 ASP A CA 1
ATOM 761 C C . ASP A 1 97 ? -0.363 10.023 -17.809 1.00 86.44 97 ASP A C 1
ATOM 763 O O . ASP A 1 97 ? -0.550 8.876 -17.382 1.00 86.44 97 ASP A O 1
ATOM 767 N N . ASP A 1 98 ? -0.635 10.319 -19.085 1.00 88.69 98 ASP A N 1
ATOM 768 C CA . ASP A 1 98 ? -1.101 9.313 -20.050 1.00 88.69 98 ASP A CA 1
ATOM 769 C C . ASP A 1 98 ? -0.019 8.275 -20.401 1.00 88.69 98 ASP A C 1
ATOM 771 O O . ASP A 1 98 ? -0.352 7.124 -20.706 1.00 88.69 98 ASP A O 1
ATOM 775 N N . ALA A 1 99 ? 1.263 8.653 -20.367 1.00 88.25 99 ALA A N 1
ATOM 776 C CA . ALA A 1 99 ? 2.379 7.765 -20.673 1.00 88.25 99 ALA A CA 1
ATOM 777 C C . ALA A 1 99 ? 2.619 6.778 -19.524 1.00 88.25 99 ALA A C 1
ATOM 779 O O . ALA A 1 99 ? 2.709 5.572 -19.760 1.00 88.25 99 ALA A O 1
ATOM 780 N N . GLU A 1 100 ? 2.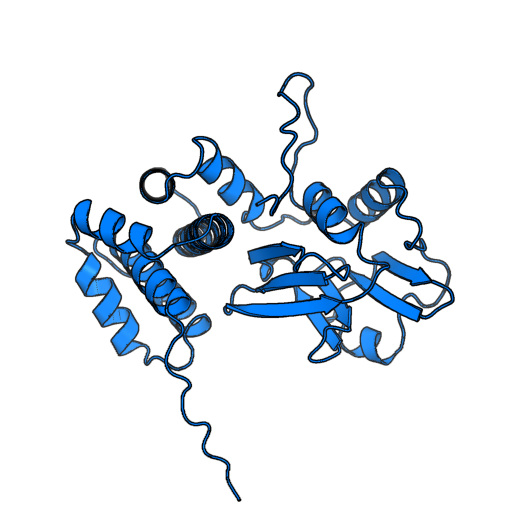608 7.255 -18.285 1.00 89.94 100 GLU A N 1
ATOM 781 C CA . GLU A 1 100 ? 2.701 6.432 -17.082 1.00 89.94 100 GLU A CA 1
ATOM 782 C C . GLU A 1 100 ? 1.488 5.511 -16.942 1.00 89.94 100 GLU A C 1
ATOM 784 O O . GLU A 1 100 ? 1.623 4.319 -16.663 1.00 89.94 100 GLU A O 1
ATOM 789 N N . ARG A 1 101 ? 0.278 6.013 -17.221 1.00 91.12 101 ARG A N 1
ATOM 790 C CA . ARG A 1 101 ? -0.928 5.175 -17.252 1.00 91.12 101 ARG A CA 1
ATOM 791 C C . ARG A 1 101 ? -0.825 4.075 -18.306 1.00 91.12 101 ARG A C 1
ATOM 793 O O . ARG A 1 101 ? -1.268 2.950 -18.056 1.00 91.12 101 ARG A O 1
ATOM 800 N N . LYS A 1 102 ? -0.269 4.383 -19.481 1.00 91.88 102 LYS A N 1
ATOM 801 C CA . LYS A 1 102 ? -0.033 3.393 -20.536 1.00 91.88 102 LYS A CA 1
ATOM 802 C C . LYS A 1 102 ? 0.982 2.342 -20.079 1.00 91.88 102 LYS A C 1
ATOM 804 O O . LYS A 1 102 ? 0.703 1.154 -20.230 1.00 91.88 102 LYS A O 1
ATOM 809 N N . LEU A 1 103 ? 2.084 2.763 -19.461 1.00 91.44 103 LEU A N 1
ATOM 810 C CA . LEU A 1 103 ? 3.098 1.875 -18.893 1.00 91.44 103 LEU A CA 1
ATOM 811 C C . LEU A 1 103 ? 2.510 0.942 -17.828 1.00 91.44 103 LEU A C 1
ATOM 813 O O . LEU A 1 103 ? 2.737 -0.263 -17.872 1.00 91.44 103 LEU A O 1
ATOM 817 N N . LEU A 1 104 ? 1.686 1.455 -16.909 1.00 93.56 104 LEU A N 1
ATOM 818 C CA . LEU A 1 104 ? 0.972 0.621 -15.934 1.00 93.56 104 LEU A CA 1
ATOM 819 C C . LEU A 1 104 ? 0.044 -0.393 -16.619 1.00 93.56 104 LEU A C 1
ATOM 821 O O . LEU A 1 104 ? -0.115 -1.512 -16.131 1.00 93.56 104 LEU A O 1
ATOM 825 N N . GLY A 1 105 ? -0.546 -0.027 -17.760 1.00 94.62 105 GLY A N 1
ATOM 826 C CA . GLY A 1 105 ? -1.300 -0.941 -18.621 1.00 94.62 105 GLY A CA 1
ATOM 827 C C . GLY A 1 105 ? -0.440 -2.075 -19.168 1.00 94.62 105 GLY A C 1
ATOM 828 O O . GLY A 1 105 ? -0.834 -3.237 -19.082 1.00 94.62 105 GLY A O 1
ATOM 829 N N . GLU A 1 106 ? 0.746 -1.756 -19.675 1.00 94.00 106 GLU A N 1
ATOM 830 C CA . GLU A 1 106 ? 1.714 -2.736 -20.178 1.00 94.00 106 GLU A CA 1
ATOM 831 C C . GLU A 1 106 ? 2.207 -3.661 -19.053 1.00 94.00 106 GLU A C 1
ATOM 833 O O . GLU A 1 106 ? 2.223 -4.881 -19.226 1.00 94.00 106 GLU A O 1
ATOM 838 N N . VAL A 1 107 ? 2.496 -3.112 -17.866 1.00 94.50 107 VAL A N 1
ATOM 839 C CA . VAL A 1 107 ? 2.837 -3.878 -16.653 1.00 94.50 107 VAL A CA 1
ATOM 840 C C . VAL A 1 107 ? 1.701 -4.827 -16.267 1.00 94.50 107 VAL A C 1
ATOM 842 O O . VAL A 1 107 ? 1.937 -6.015 -16.039 1.00 94.50 107 VAL A O 1
ATOM 845 N N . ALA A 1 108 ? 0.459 -4.338 -16.225 1.00 93.69 108 ALA A N 1
ATOM 846 C CA . ALA A 1 108 ? -0.700 -5.154 -15.878 1.00 93.69 108 ALA A CA 1
ATOM 847 C C . ALA A 1 108 ? -0.903 -6.308 -16.872 1.00 93.69 108 ALA A C 1
ATOM 849 O O . ALA A 1 108 ? -1.156 -7.441 -16.456 1.00 93.69 108 ALA A O 1
ATOM 850 N N . VAL A 1 109 ? -0.744 -6.043 -18.172 1.00 94.81 109 VAL A N 1
ATOM 851 C CA . VAL A 1 109 ? -0.822 -7.067 -19.222 1.00 94.81 109 VAL A CA 1
ATOM 852 C C . VAL A 1 109 ? 0.298 -8.095 -19.070 1.00 94.81 109 VAL A C 1
ATOM 854 O O . VAL A 1 109 ? 0.017 -9.293 -19.110 1.00 94.81 109 VAL A O 1
ATOM 857 N N . ALA A 1 110 ? 1.541 -7.660 -18.844 1.00 94.00 110 ALA A N 1
ATOM 858 C CA . ALA A 1 110 ? 2.681 -8.557 -18.651 1.00 94.00 110 ALA A CA 1
ATOM 859 C C . ALA A 1 110 ? 2.502 -9.475 -17.431 1.00 94.00 110 ALA A C 1
ATOM 861 O O . ALA A 1 110 ? 2.860 -10.649 -17.479 1.00 94.00 110 ALA A O 1
ATOM 862 N N . MET A 1 111 ? 1.881 -8.970 -16.363 1.00 92.75 111 MET A N 1
ATOM 863 C CA . MET A 1 111 ? 1.533 -9.748 -15.171 1.00 92.75 111 MET A CA 1
ATOM 864 C C . MET A 1 111 ? 0.286 -10.631 -15.341 1.00 92.75 111 MET A C 1
ATOM 866 O O . MET A 1 111 ? -0.076 -11.356 -14.415 1.00 92.75 111 MET A O 1
ATOM 870 N N . GLY A 1 112 ? -0.404 -10.579 -16.484 1.00 92.19 112 GLY A N 1
ATOM 871 C CA . GLY A 1 112 ? -1.638 -11.334 -16.714 1.00 92.19 112 GLY A CA 1
ATOM 872 C C . GLY A 1 112 ? -2.826 -10.854 -15.870 1.00 92.19 112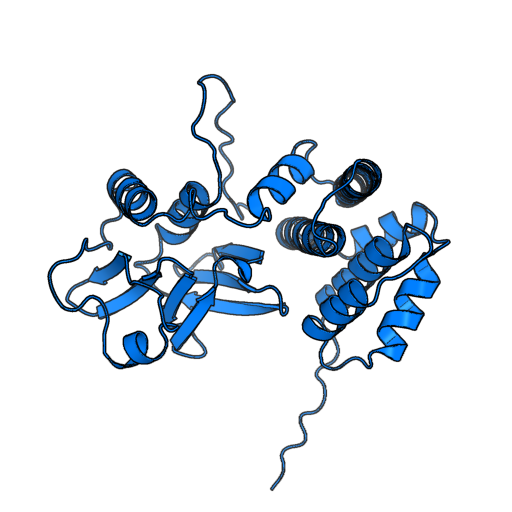 GLY A C 1
ATOM 873 O O . GLY A 1 112 ? -3.726 -11.638 -15.564 1.00 92.19 112 GLY A O 1
ATOM 874 N N . LEU A 1 113 ? -2.831 -9.582 -15.463 1.00 91.12 113 LEU A N 1
ATOM 875 C CA . LEU A 1 113 ? -3.914 -8.974 -14.692 1.00 91.12 113 LEU A CA 1
ATOM 876 C C . LEU A 1 113 ? -5.106 -8.602 -15.596 1.00 91.12 113 LEU A C 1
ATOM 878 O O . LEU A 1 113 ? -4.947 -8.388 -16.799 1.00 91.12 113 LEU A O 1
ATOM 882 N N . PRO A 1 114 ? -6.335 -8.522 -15.050 1.00 88.88 114 PRO A N 1
ATOM 883 C CA . PRO A 1 114 ? -7.515 -8.203 -15.849 1.00 88.88 114 PRO A CA 1
ATOM 884 C C . PRO A 1 114 ? -7.483 -6.760 -16.378 1.00 88.88 114 PRO A C 1
ATOM 886 O O . PRO A 1 114 ? -6.931 -5.872 -15.738 1.00 88.88 114 PRO A O 1
ATOM 889 N N . ASN A 1 115 ? -8.190 -6.487 -17.480 1.00 84.25 115 ASN A N 1
ATOM 890 C CA . ASN A 1 115 ? -8.190 -5.175 -18.160 1.00 84.25 115 ASN A CA 1
ATOM 891 C C . ASN A 1 115 ? -8.545 -3.966 -17.270 1.00 84.25 115 ASN A C 1
ATOM 893 O O . ASN A 1 115 ? -8.165 -2.844 -17.577 1.00 84.25 115 ASN A O 1
ATOM 897 N N . HIS A 1 116 ? -9.279 -4.178 -16.175 1.00 85.94 116 HIS A N 1
ATOM 898 C CA . HIS A 1 116 ? -9.665 -3.122 -15.232 1.00 85.94 116 HIS A CA 1
ATOM 899 C C . HIS A 1 116 ? -8.656 -2.933 -14.082 1.00 85.94 116 HIS A C 1
ATOM 901 O O . HIS A 1 116 ? -8.933 -2.190 -13.142 1.00 85.94 116 HIS A O 1
ATOM 907 N N . ALA A 1 117 ? -7.519 -3.639 -14.096 1.00 88.06 117 ALA A N 1
ATOM 908 C CA . ALA A 1 117 ? -6.564 -3.646 -12.991 1.00 88.06 117 ALA A CA 1
ATOM 909 C C . ALA A 1 117 ? -5.935 -2.272 -12.752 1.00 88.06 117 ALA A C 1
ATOM 911 O O . ALA A 1 117 ? -5.894 -1.833 -11.607 1.00 88.06 117 ALA A O 1
ATOM 912 N N . VAL A 1 118 ? -5.525 -1.569 -13.813 1.00 88.50 118 VAL A N 1
ATOM 913 C CA . VAL A 1 118 ? -4.937 -0.225 -13.696 1.00 88.50 118 VAL A CA 1
ATOM 914 C C . VAL A 1 118 ? -5.948 0.764 -13.131 1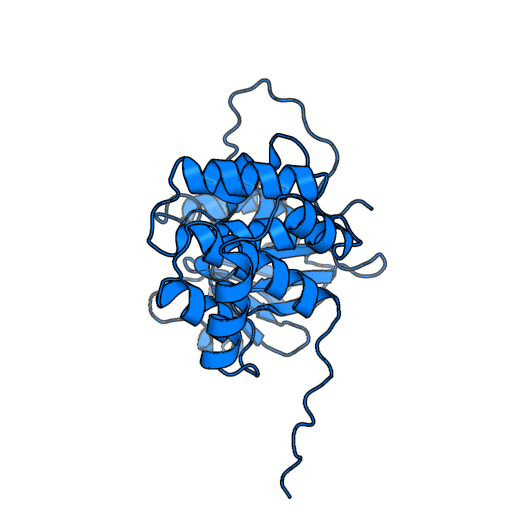.00 88.50 118 VAL A C 1
ATOM 916 O O . VAL A 1 118 ? -5.659 1.440 -12.154 1.00 88.50 118 VAL A O 1
ATOM 919 N N . GLU A 1 119 ? -7.163 0.815 -13.686 1.00 86.31 119 GLU A N 1
ATOM 920 C CA . GLU A 1 119 ? -8.221 1.704 -13.183 1.00 86.31 119 GLU A CA 1
ATOM 921 C C . GLU A 1 119 ? -8.500 1.467 -11.700 1.00 86.31 119 GLU A C 1
ATOM 923 O O . GLU A 1 119 ? -8.628 2.418 -10.930 1.00 86.31 119 GLU A O 1
ATOM 928 N N . ARG A 1 120 ? -8.548 0.194 -11.303 1.00 83.75 120 ARG A N 1
ATOM 929 C CA . ARG A 1 120 ? -8.728 -0.203 -9.913 1.00 83.75 120 ARG A CA 1
ATOM 930 C C . ARG A 1 120 ? -7.560 0.251 -9.037 1.00 83.75 120 ARG A C 1
ATOM 932 O O . ARG A 1 120 ? -7.805 0.858 -8.002 1.00 83.75 120 ARG A O 1
ATOM 939 N N . VAL A 1 121 ? -6.317 -0.026 -9.427 1.00 83.88 121 VAL A N 1
ATOM 940 C CA . VAL A 1 121 ? -5.131 0.329 -8.631 1.00 83.88 121 VAL A CA 1
ATOM 941 C C . VAL A 1 121 ? -4.995 1.843 -8.484 1.00 83.88 121 VAL A C 1
ATOM 943 O O . VAL A 1 121 ? -4.835 2.316 -7.365 1.00 83.88 121 VAL A O 1
ATOM 946 N N . VAL A 1 122 ? -5.174 2.604 -9.566 1.00 84.69 122 VAL A N 1
ATOM 947 C CA . VAL A 1 122 ? -5.134 4.074 -9.533 1.00 84.69 122 VAL A CA 1
ATOM 948 C C . VAL A 1 122 ? -6.174 4.628 -8.557 1.00 84.69 122 VAL A C 1
ATOM 950 O O . VAL A 1 122 ? -5.908 5.578 -7.827 1.00 84.69 122 VAL A O 1
ATOM 953 N N . GLN A 1 123 ? -7.379 4.050 -8.523 1.00 78.69 123 GLN A N 1
ATOM 954 C CA . GLN A 1 123 ? -8.413 4.453 -7.566 1.00 78.69 123 GLN A CA 1
ATOM 955 C C . GLN A 1 123 ? -8.037 4.095 -6.123 1.00 78.69 123 GLN A C 1
ATOM 957 O O . GLN A 1 123 ? -8.212 4.929 -5.231 1.00 78.69 123 GLN A O 1
ATOM 962 N N . GLU A 1 124 ? -7.511 2.887 -5.902 1.00 75.44 124 GLU A N 1
ATOM 963 C CA . GLU A 1 124 ? -7.064 2.413 -4.587 1.00 75.44 124 GLU A CA 1
ATOM 964 C C . GLU A 1 124 ? -5.943 3.302 -4.023 1.00 75.44 124 GLU A C 1
ATOM 966 O O . GLU A 1 124 ? -5.971 3.640 -2.843 1.00 75.44 124 GLU A O 1
ATOM 971 N N . MET A 1 125 ? -4.975 3.692 -4.855 1.00 76.50 125 MET A N 1
ATOM 972 C CA . MET A 1 125 ? -3.744 4.374 -4.437 1.00 76.50 125 MET A CA 1
ATOM 973 C C . MET A 1 125 ? -3.814 5.901 -4.487 1.00 76.50 125 MET A C 1
ATOM 975 O O . MET A 1 125 ? -2.940 6.565 -3.930 1.00 76.50 125 MET A O 1
ATOM 979 N N . ARG A 1 126 ? -4.844 6.475 -5.124 1.00 75.06 126 ARG A N 1
ATOM 980 C CA . ARG A 1 126 ? -5.039 7.929 -5.165 1.00 75.06 126 ARG A CA 1
ATOM 981 C C . ARG A 1 126 ? -4.990 8.501 -3.740 1.00 75.06 126 ARG A C 1
ATOM 983 O O . ARG A 1 126 ? -5.688 7.958 -2.883 1.00 75.06 126 ARG A O 1
ATOM 990 N N . PRO A 1 127 ? -4.278 9.612 -3.483 1.00 67.62 127 PRO A N 1
ATOM 991 C CA . PRO A 1 127 ? -4.303 10.266 -2.177 1.00 67.62 127 PRO A CA 1
ATOM 992 C C . PRO A 1 127 ? -5.735 10.635 -1.783 1.00 67.62 127 PRO A C 1
ATOM 994 O O . PRO A 1 127 ? -6.482 11.192 -2.600 1.00 67.62 127 PRO A O 1
ATOM 997 N N . ASP A 1 128 ? -6.154 10.317 -0.556 1.00 68.06 128 ASP A N 1
ATOM 998 C CA . ASP A 1 128 ? -7.492 10.696 -0.113 1.00 68.06 128 ASP A CA 1
ATOM 999 C C . ASP A 1 128 ? -7.567 12.188 0.205 1.00 68.06 128 ASP A C 1
ATOM 1001 O O . ASP A 1 128 ? -6.791 12.730 0.985 1.00 68.06 128 ASP A O 1
ATOM 1005 N N . ARG A 1 129 ? -8.566 12.871 -0.358 1.00 64.56 129 ARG A N 1
ATOM 1006 C CA . ARG A 1 129 ? -8.856 14.280 -0.041 1.00 64.56 129 ARG A CA 1
ATOM 1007 C C . ARG A 1 129 ? -9.737 14.415 1.207 1.00 64.56 129 ARG A C 1
ATOM 1009 O O . ARG A 1 129 ? -10.471 15.389 1.333 1.00 64.56 129 ARG A O 1
ATOM 1016 N N . LYS A 1 130 ? -9.662 13.437 2.118 1.00 67.19 130 LYS A N 1
ATOM 1017 C CA . LYS A 1 130 ? -10.471 13.292 3.343 1.00 67.19 130 LYS A CA 1
ATOM 1018 C C . LYS A 1 130 ? -11.972 13.066 3.124 1.00 67.19 130 LYS A C 1
ATOM 1020 O O . LYS A 1 130 ? -12.747 13.134 4.075 1.00 67.19 130 LYS A O 1
ATOM 1025 N N . GLU A 1 131 ? -12.403 12.783 1.897 1.00 71.19 131 GLU A N 1
ATOM 1026 C CA . GLU A 1 131 ? -13.809 12.487 1.596 1.00 71.19 131 GLU A CA 1
ATOM 1027 C C . GLU A 1 131 ? -14.121 10.996 1.796 1.00 71.19 131 GLU A C 1
ATOM 1029 O O . GLU A 1 131 ? -15.141 10.650 2.407 1.00 71.19 131 GLU A O 1
ATOM 1034 N N . ARG A 1 132 ? -13.229 10.096 1.344 1.00 72.25 132 ARG A N 1
ATOM 1035 C CA . ARG A 1 132 ? -13.430 8.639 1.452 1.00 72.25 132 ARG A CA 1
ATOM 1036 C C . ARG A 1 132 ? -13.225 8.138 2.879 1.00 72.25 132 ARG A C 1
ATOM 1038 O O . ARG A 1 132 ? -13.933 7.232 3.318 1.00 72.25 132 ARG A O 1
ATOM 1045 N N . LEU A 1 133 ? -12.313 8.767 3.614 1.00 79.69 133 LEU A N 1
ATOM 1046 C CA . LEU A 1 133 ? -11.941 8.401 4.980 1.00 79.69 133 LEU A CA 1
ATOM 1047 C C . LEU A 1 133 ? -12.493 9.389 6.024 1.00 79.69 133 LEU A C 1
ATOM 1049 O O . LEU A 1 133 ? -11.951 9.528 7.118 1.00 79.69 133 LEU A O 1
ATOM 1053 N N . SER A 1 134 ? -13.608 10.058 5.708 1.00 83.50 134 SER A N 1
ATOM 1054 C CA . SER A 1 134 ? -14.326 10.901 6.670 1.00 83.50 134 SER A CA 1
ATOM 1055 C C . SER A 1 134 ? -14.924 10.075 7.824 1.00 83.50 134 SER A C 1
ATOM 1057 O O . SER A 1 134 ? -15.396 8.949 7.597 1.00 83.50 134 SER A O 1
ATOM 1059 N N . PRO A 1 135 ? -14.974 10.618 9.059 1.00 85.81 135 PRO A N 1
ATOM 1060 C CA . PRO A 1 135 ? -15.599 9.948 10.199 1.00 85.81 135 PRO A CA 1
ATOM 1061 C C . PRO A 1 135 ? -17.026 9.465 9.914 1.00 85.81 135 PRO A C 1
ATOM 1063 O O . PRO A 1 135 ? -17.402 8.343 10.263 1.00 85.81 135 PRO A O 1
ATOM 1066 N N . GLU A 1 136 ? -17.820 10.287 9.227 1.00 86.19 136 GLU A N 1
ATOM 1067 C CA . GLU A 1 136 ? -19.210 9.997 8.884 1.00 86.19 136 GLU A CA 1
ATOM 1068 C C . GLU A 1 136 ? -19.316 8.783 7.954 1.00 86.19 136 GLU A C 1
ATOM 1070 O O . GLU A 1 136 ? -20.143 7.893 8.188 1.00 86.19 136 GLU A O 1
ATOM 1075 N N . ARG A 1 137 ? -18.458 8.708 6.924 1.00 85.25 137 ARG A N 1
ATOM 1076 C CA . ARG A 1 137 ? -18.405 7.565 6.001 1.00 85.25 137 ARG A CA 1
ATOM 1077 C C . ARG A 1 137 ? -17.929 6.306 6.715 1.00 85.25 137 ARG A C 1
ATOM 1079 O O . ARG A 1 137 ? -18.555 5.260 6.544 1.00 85.25 137 ARG A O 1
ATOM 1086 N N . MET A 1 138 ? -16.907 6.399 7.566 1.00 86.31 138 MET A N 1
ATOM 1087 C CA . MET A 1 138 ? -16.430 5.265 8.365 1.00 86.31 138 MET A CA 1
ATOM 1088 C C . MET A 1 138 ? -17.543 4.668 9.232 1.00 86.31 138 MET A C 1
ATOM 1090 O O . MET A 1 138 ? -17.807 3.466 9.163 1.00 86.31 138 MET A O 1
ATOM 1094 N N . VAL A 1 139 ? -18.259 5.505 9.991 1.00 85.69 139 VAL A N 1
ATOM 1095 C CA . VAL A 1 139 ? -19.382 5.062 10.835 1.00 85.69 139 VAL A CA 1
ATOM 1096 C C . VAL A 1 139 ? -20.510 4.461 9.995 1.00 85.69 139 VAL A C 1
ATOM 1098 O O . VAL A 1 139 ? -21.070 3.426 10.370 1.00 85.69 139 VAL A O 1
ATOM 1101 N N . LYS A 1 140 ? -20.848 5.080 8.856 1.00 85.88 140 LYS A N 1
ATOM 1102 C CA . LYS A 1 140 ? -21.874 4.578 7.931 1.00 85.88 140 LYS A CA 1
ATOM 1103 C C . LYS A 1 140 ? -21.525 3.180 7.420 1.00 85.88 140 LYS A C 1
ATOM 1105 O O . LYS A 1 140 ? -22.324 2.260 7.585 1.00 85.88 140 LYS A O 1
ATOM 1110 N N . VAL A 1 141 ? -20.329 2.999 6.859 1.00 85.62 141 VAL A N 1
ATOM 1111 C CA . VAL A 1 141 ? -19.889 1.719 6.283 1.00 85.62 141 VAL A CA 1
ATOM 1112 C C . VAL A 1 141 ? -19.856 0.619 7.343 1.00 85.62 141 VAL A C 1
ATOM 1114 O O . VAL A 1 141 ? -20.338 -0.490 7.106 1.00 85.62 141 VAL A O 1
ATOM 1117 N N . VAL A 1 142 ? -19.348 0.931 8.535 1.00 82.38 142 VAL A N 1
ATOM 1118 C CA . VAL A 1 142 ? -19.331 0.008 9.674 1.00 82.38 142 VAL A CA 1
ATOM 1119 C C . VAL A 1 142 ? -20.741 -0.459 10.047 1.00 82.38 142 VAL A C 1
ATOM 1121 O O . VAL A 1 142 ? -20.970 -1.660 10.205 1.00 82.38 142 VAL A O 1
ATOM 1124 N N . ARG A 1 143 ? -21.705 0.466 10.137 1.00 81.56 143 ARG A N 1
ATOM 1125 C CA . ARG A 1 143 ? -23.114 0.143 10.425 1.00 81.56 143 ARG A CA 1
ATOM 1126 C C . ARG A 1 143 ? -23.732 -0.744 9.349 1.00 81.56 143 ARG A C 1
ATOM 1128 O O . ARG A 1 143 ? -24.443 -1.695 9.667 1.00 81.56 143 ARG A O 1
ATOM 1135 N N . GLU A 1 144 ? -23.457 -0.455 8.081 1.00 84.69 144 GLU A N 1
ATOM 1136 C CA . GLU A 1 144 ? -23.985 -1.218 6.946 1.00 84.69 144 GLU A CA 1
ATOM 1137 C C . GLU A 1 144 ? -23.426 -2.642 6.858 1.00 84.69 144 GLU A C 1
ATOM 1139 O O . GLU A 1 144 ? -24.089 -3.527 6.316 1.00 84.69 144 GLU A O 1
ATOM 1144 N N . LEU A 1 145 ? -22.210 -2.876 7.357 1.00 80.62 145 LEU A N 1
ATOM 1145 C CA . LEU A 1 145 ? -21.592 -4.202 7.358 1.00 80.62 145 LEU A CA 1
ATOM 1146 C C . LEU A 1 145 ? -22.186 -5.141 8.408 1.00 80.62 145 LEU A C 1
ATOM 1148 O O . LEU A 1 145 ? -21.987 -6.347 8.281 1.00 80.62 145 LEU A O 1
ATOM 1152 N N . ARG A 1 146 ? -22.914 -4.607 9.405 1.00 77.62 146 ARG A N 1
ATOM 1153 C CA . ARG A 1 146 ? -23.447 -5.368 10.551 1.00 77.62 146 ARG A CA 1
ATOM 1154 C C . ARG A 1 146 ? -22.386 -6.286 11.157 1.00 77.62 146 ARG A C 1
ATOM 1156 O O . ARG A 1 146 ? -22.603 -7.474 11.356 1.00 77.62 146 ARG A O 1
ATOM 1163 N N . TRP A 1 147 ? -21.196 -5.737 11.358 1.00 78.31 147 TRP A N 1
ATOM 1164 C CA . TRP A 1 147 ? -20.077 -6.496 11.880 1.00 78.31 147 TRP A CA 1
ATOM 1165 C C . TRP A 1 147 ? -20.231 -6.626 13.399 1.00 78.31 147 TRP A C 1
ATOM 1167 O O . TRP A 1 147 ? -20.048 -5.655 14.128 1.00 78.31 147 TRP A O 1
ATOM 1177 N N . ASP A 1 148 ? -20.580 -7.830 13.858 1.00 70.94 148 ASP A N 1
ATOM 1178 C CA . ASP A 1 148 ? -20.973 -8.122 15.248 1.00 70.94 148 ASP A CA 1
ATOM 1179 C C . ASP A 1 148 ? -19.922 -7.731 16.300 1.00 70.94 148 ASP A C 1
ATOM 1181 O O . ASP A 1 148 ? -20.249 -7.459 17.451 1.00 70.94 148 ASP A O 1
ATOM 1185 N N . SER A 1 149 ? -18.645 -7.685 15.912 1.00 71.25 149 SER A N 1
ATOM 1186 C CA . SER A 1 149 ? -17.533 -7.304 16.791 1.00 71.25 149 SER A CA 1
ATOM 1187 C C . SER A 1 149 ? -17.249 -5.799 16.810 1.00 71.25 149 SER A C 1
ATOM 1189 O O . SER A 1 149 ? -16.253 -5.379 17.401 1.00 71.25 149 SER A O 1
ATOM 1191 N N . VAL A 1 150 ? -18.071 -4.981 16.150 1.00 70.94 150 VAL A N 1
ATOM 1192 C CA . VAL A 1 150 ? -17.896 -3.529 16.128 1.00 70.94 150 VAL A CA 1
ATOM 1193 C C . VAL A 1 150 ? -18.785 -2.874 17.166 1.00 70.94 150 VAL A C 1
ATOM 1195 O O . VAL A 1 150 ? -20.007 -3.005 17.146 1.00 70.94 150 VAL A O 1
ATOM 1198 N N . GLN A 1 151 ? -18.156 -2.101 18.044 1.00 66.38 151 GLN A N 1
ATOM 1199 C CA . GLN A 1 151 ? -18.853 -1.254 18.994 1.00 66.38 151 GLN A CA 1
ATOM 1200 C C . GLN A 1 151 ? -18.704 0.195 18.546 1.00 66.38 151 GLN A C 1
ATOM 1202 O O . GLN A 1 151 ? -17.606 0.747 18.489 1.00 66.38 151 GLN A O 1
ATOM 1207 N N . LEU A 1 152 ? -19.834 0.817 18.217 1.00 62.00 152 LEU A N 1
ATOM 1208 C CA . LEU A 1 152 ? -19.893 2.256 17.999 1.00 62.00 152 LEU A CA 1
ATOM 1209 C C . LEU A 1 152 ? -19.748 2.961 19.352 1.00 62.00 152 LEU A C 1
ATOM 1211 O O . LEU A 1 152 ? -20.334 2.538 20.345 1.00 62.00 152 LEU A O 1
ATOM 1215 N N . ALA A 1 153 ? -18.942 4.013 19.376 1.00 55.44 153 ALA A N 1
ATOM 1216 C CA . ALA A 1 153 ? -18.460 4.676 20.580 1.00 55.44 153 ALA A CA 1
ATOM 1217 C C . ALA A 1 153 ? -19.546 5.121 21.582 1.00 55.44 153 ALA A C 1
ATOM 1219 O O . ALA A 1 153 ? -20.475 5.843 21.220 1.00 55.44 153 ALA A O 1
ATOM 1220 N N . SER A 1 154 ? -19.319 4.825 22.867 1.00 45.94 154 SER A N 1
ATOM 1221 C CA . SER A 1 154 ? -19.676 5.692 24.001 1.00 45.94 154 SER A CA 1
ATOM 1222 C C . SER A 1 154 ? -18.603 5.537 25.097 1.00 45.94 154 SER A C 1
ATOM 1224 O O . SER A 1 154 ? -18.432 4.426 25.600 1.00 45.94 154 SER A O 1
ATOM 1226 N N . GLY A 1 155 ? -17.888 6.611 25.462 1.00 54.97 155 GLY A N 1
ATOM 1227 C CA . GLY A 1 155 ? -16.771 6.602 26.436 1.00 54.97 155 GLY A CA 1
ATOM 1228 C C . GLY A 1 155 ? -15.371 6.637 25.798 1.00 54.97 155 GLY A C 1
ATOM 1229 O O . GLY A 1 155 ? -15.266 6.857 24.591 1.00 54.97 155 GLY A O 1
ATOM 1230 N N . ASP A 1 156 ? -14.314 6.430 26.602 1.00 57.09 156 ASP A N 1
ATOM 1231 C CA . ASP A 1 156 ? -12.929 6.343 26.108 1.00 57.09 156 ASP A CA 1
ATOM 1232 C C . ASP A 1 156 ? -12.817 5.228 25.063 1.00 57.09 156 ASP A C 1
ATOM 1234 O O . ASP A 1 156 ? -13.184 4.070 25.293 1.00 57.09 156 ASP A O 1
ATOM 1238 N N . LEU A 1 157 ? -12.377 5.635 23.876 1.00 67.44 157 LEU A N 1
ATOM 1239 C CA . LEU A 1 157 ? -12.508 4.863 22.648 1.00 67.44 157 LEU A CA 1
ATOM 1240 C C . LEU A 1 157 ? -11.466 3.775 22.490 1.00 67.44 157 LEU A C 1
ATOM 1242 O O . LEU A 1 157 ? -11.755 2.788 21.818 1.00 67.44 157 LEU A O 1
ATOM 1246 N N . VAL A 1 158 ? -10.283 3.989 23.065 1.00 77.31 158 VAL A N 1
ATOM 1247 C CA . VAL A 1 158 ? -9.209 3.009 23.069 1.00 77.31 158 VAL A CA 1
ATOM 1248 C C . VAL A 1 158 ? -8.467 2.947 24.401 1.00 77.31 158 VAL A C 1
ATOM 1250 O O . VAL A 1 158 ? -8.481 3.904 25.175 1.00 77.31 158 VAL A O 1
ATOM 1253 N N . SER A 1 159 ? -7.794 1.832 24.670 1.00 82.75 159 SER A N 1
ATOM 1254 C CA . SER A 1 159 ? -6.938 1.661 25.841 1.00 82.75 159 SER A CA 1
ATOM 1255 C C . SER A 1 159 ? -5.723 2.611 25.807 1.00 82.75 159 SER A C 1
ATOM 1257 O O . SER A 1 159 ? -5.261 2.979 24.724 1.00 82.75 159 SER A O 1
ATOM 1259 N N . PRO A 1 160 ? -5.156 3.003 26.968 1.00 83.81 160 PRO A N 1
ATOM 1260 C CA . PRO A 1 160 ? -4.101 4.023 27.033 1.00 83.81 160 PRO A CA 1
ATOM 1261 C C . PRO A 1 160 ? -2.836 3.715 26.218 1.00 83.81 160 PRO A C 1
ATOM 1263 O O . PRO A 1 160 ? -2.218 4.629 25.680 1.00 83.81 160 PRO A O 1
ATOM 1266 N N . ASP A 1 161 ? -2.456 2.440 26.107 1.00 85.62 161 ASP A N 1
ATOM 1267 C CA . ASP A 1 161 ? -1.315 1.985 25.302 1.00 85.62 161 ASP A CA 1
ATOM 1268 C C . ASP A 1 161 ? -1.532 2.216 23.801 1.00 85.62 161 ASP A C 1
ATOM 1270 O O . ASP A 1 161 ? -0.613 2.642 23.109 1.00 85.62 161 ASP A O 1
ATOM 1274 N N . LEU A 1 162 ? -2.754 1.995 23.306 1.00 86.69 162 LEU A N 1
ATOM 1275 C CA . LEU A 1 162 ? -3.123 2.302 21.927 1.00 86.69 162 LEU A CA 1
ATOM 1276 C C . LEU A 1 162 ? -3.283 3.812 21.727 1.00 86.69 162 LEU A C 1
ATOM 1278 O O . LEU A 1 162 ? -2.777 4.354 20.748 1.00 86.69 162 LEU A O 1
ATOM 1282 N N . ALA A 1 163 ? -3.921 4.508 22.672 1.00 86.81 163 ALA A N 1
ATOM 1283 C CA . ALA A 1 163 ? -4.098 5.960 22.622 1.00 86.81 163 ALA A CA 1
ATOM 1284 C C . ALA A 1 163 ? -2.760 6.710 22.482 1.00 86.81 163 ALA A C 1
ATOM 1286 O O . ALA A 1 163 ? -2.685 7.695 21.754 1.00 86.81 163 ALA A O 1
ATOM 1287 N N . ALA A 1 164 ? -1.697 6.219 23.130 1.00 89.00 164 ALA A N 1
ATOM 1288 C CA . ALA A 1 164 ? -0.355 6.798 23.056 1.00 89.00 164 ALA A CA 1
ATOM 1289 C C . ALA A 1 164 ? 0.297 6.710 21.661 1.00 89.00 164 ALA A C 1
ATOM 1291 O O . ALA A 1 164 ? 1.253 7.434 21.393 1.00 89.00 164 ALA A O 1
ATOM 1292 N N . LEU A 1 165 ? -0.204 5.838 20.780 1.00 91.75 165 LEU A N 1
ATOM 1293 C CA . LEU A 1 165 ? 0.296 5.650 19.415 1.00 91.75 165 LEU A CA 1
ATOM 1294 C C . LEU A 1 165 ? -0.496 6.450 18.374 1.00 91.75 165 LEU A C 1
ATOM 1296 O O . LEU A 1 165 ? -0.139 6.437 17.198 1.00 91.75 165 LEU A O 1
ATOM 1300 N N . VAL A 1 166 ? -1.574 7.126 18.780 1.00 89.44 166 VAL A N 1
ATOM 1301 C CA . VAL A 1 166 ? -2.386 7.945 17.876 1.00 89.44 166 VAL A CA 1
ATOM 1302 C C . VAL A 1 166 ? -1.624 9.232 17.538 1.00 89.44 166 VAL A C 1
ATOM 1304 O O . VAL A 1 166 ? -1.277 9.986 18.452 1.00 89.44 166 VAL A O 1
ATOM 1307 N N . PRO A 1 167 ? -1.368 9.526 16.250 1.00 89.69 167 PRO A N 1
ATOM 1308 C CA . PRO A 1 167 ? -0.686 10.752 15.859 1.00 89.69 167 PRO A CA 1
ATOM 1309 C C . PRO A 1 167 ? -1.452 12.014 16.292 1.00 89.69 167 PRO A C 1
ATOM 1311 O O . PRO A 1 167 ? -2.688 12.015 16.290 1.00 89.69 167 PRO A O 1
ATOM 1314 N N . PRO A 1 168 ? -0.753 13.122 16.605 1.00 87.06 168 PRO A N 1
ATOM 1315 C CA . PRO A 1 168 ? -1.399 14.388 16.934 1.00 87.06 168 PRO A CA 1
ATOM 1316 C C . PRO A 1 168 ? -2.368 14.842 15.837 1.00 87.06 168 PRO A C 1
ATOM 1318 O O . PRO A 1 168 ? -2.011 14.894 14.664 1.00 87.06 168 PRO A O 1
ATOM 1321 N N . GLY A 1 169 ? -3.593 15.198 16.227 1.00 84.19 169 GLY A N 1
ATOM 1322 C CA . GLY A 1 169 ? -4.643 15.625 15.297 1.00 84.19 169 GLY A CA 1
ATOM 1323 C C . GLY A 1 169 ? -5.471 14.481 14.711 1.00 84.19 169 GLY A C 1
ATOM 1324 O O . GLY A 1 169 ? -6.544 14.758 14.174 1.00 84.19 169 GLY A O 1
ATOM 1325 N N . SER A 1 170 ? -5.044 13.225 14.881 1.00 87.12 170 SER A N 1
ATOM 1326 C CA . SER A 1 170 ? -5.844 12.072 14.483 1.00 87.12 170 SER A CA 1
ATOM 1327 C C . SER A 1 170 ? -6.910 11.746 15.522 1.00 87.12 170 SER A C 1
ATOM 1329 O O . SER A 1 170 ? -6.661 11.775 16.729 1.00 87.12 170 SER A O 1
ATOM 1331 N N . GLN A 1 171 ? -8.119 11.447 15.055 1.00 85.94 171 GLN A N 1
ATOM 1332 C CA . GLN A 1 171 ? -9.258 11.136 15.913 1.00 85.94 171 GLN A CA 1
ATOM 1333 C C . GLN A 1 171 ? -9.666 9.683 15.740 1.00 85.94 171 GLN A C 1
ATOM 1335 O O . GLN A 1 171 ? -9.847 9.224 14.614 1.00 85.94 171 GLN A O 1
ATOM 1340 N N . VAL A 1 172 ? -9.872 8.978 16.852 1.00 86.75 172 VAL A N 1
ATOM 1341 C CA . VAL A 1 172 ? -10.482 7.647 16.828 1.00 86.75 172 VAL A CA 1
ATOM 1342 C C . VAL A 1 172 ? -11.966 7.789 16.492 1.00 86.75 172 VAL A C 1
ATOM 1344 O O . VAL A 1 172 ? -12.689 8.539 17.144 1.00 86.75 172 VAL A O 1
ATOM 1347 N N . VAL A 1 173 ? -12.424 7.056 15.482 1.00 85.56 173 VAL A N 1
ATOM 1348 C CA . VAL A 1 173 ? -13.799 7.104 14.968 1.00 85.56 173 VAL A CA 1
ATOM 1349 C C . VAL A 1 173 ? -14.58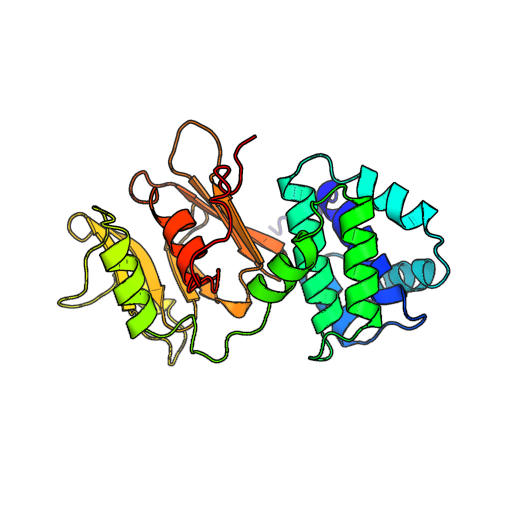1 5.853 15.366 1.00 85.56 173 VAL A C 1
ATOM 1351 O O . VAL A 1 173 ? -15.730 5.936 15.801 1.00 85.56 173 VAL A O 1
ATOM 1354 N N . VAL A 1 174 ? -13.969 4.675 15.212 1.00 83.50 174 VAL A N 1
ATOM 1355 C CA . VAL A 1 174 ? -14.617 3.377 15.458 1.00 83.50 174 VAL A CA 1
ATOM 1356 C C . VAL A 1 174 ? -13.669 2.457 16.207 1.00 83.50 174 VAL A C 1
ATOM 1358 O O . VAL A 1 174 ? -12.491 2.391 15.868 1.00 83.50 174 VAL A O 1
ATOM 1361 N N . ARG A 1 175 ? -14.200 1.681 17.158 1.00 84.12 175 ARG A N 1
ATOM 1362 C CA . ARG A 1 175 ? -13.490 0.575 17.803 1.00 84.12 175 ARG A CA 1
ATOM 1363 C C . ARG A 1 175 ? -14.054 -0.773 17.366 1.00 84.12 175 ARG A C 1
ATOM 1365 O O . ARG A 1 175 ? -15.264 -0.997 17.369 1.00 84.12 175 ARG A O 1
ATOM 1372 N N . VAL A 1 176 ? -13.157 -1.709 17.093 1.00 77.00 176 VAL A N 1
ATOM 1373 C CA . VAL A 1 176 ? -13.462 -3.123 16.885 1.00 77.00 176 VAL A CA 1
ATOM 1374 C C . VAL A 1 176 ? -12.957 -3.919 18.089 1.00 77.00 176 VAL A C 1
ATOM 1376 O O . VAL A 1 176 ? -11.761 -3.951 18.392 1.00 77.00 176 VAL A O 1
ATOM 1379 N N . GLY A 1 177 ? -13.886 -4.548 18.805 1.00 70.69 177 GLY A N 1
ATOM 1380 C CA . GLY A 1 177 ? -13.624 -5.258 20.052 1.00 70.69 177 GLY A CA 1
ATOM 1381 C C . GLY A 1 177 ? -14.910 -5.690 20.756 1.00 70.69 177 GLY A C 1
ATOM 1382 O O . GLY A 1 177 ? -15.986 -5.154 20.504 1.00 70.69 177 GLY A O 1
ATOM 1383 N N . ILE A 1 178 ? -14.784 -6.656 21.664 1.00 63.88 178 ILE A N 1
ATOM 1384 C CA . ILE A 1 178 ? -15.878 -7.154 22.516 1.00 63.88 178 ILE A CA 1
ATOM 1385 C C . ILE A 1 178 ? -15.461 -6.924 23.971 1.00 63.88 178 ILE A C 1
ATOM 1387 O O . ILE A 1 178 ? -14.281 -7.064 24.288 1.00 63.88 178 ILE A O 1
ATOM 1391 N N . ASP A 1 179 ? -16.406 -6.533 24.832 1.00 60.38 179 ASP A N 1
ATOM 1392 C CA . ASP A 1 179 ? -16.239 -6.425 26.290 1.00 60.38 179 ASP A CA 1
ATOM 1393 C C . ASP A 1 179 ? -14.955 -5.709 26.748 1.00 60.38 179 ASP A C 1
ATOM 1395 O O . ASP A 1 179 ? -14.267 -6.146 27.667 1.00 60.38 179 ASP A O 1
ATOM 1399 N N . ARG A 1 180 ? -14.648 -4.566 26.112 1.00 59.53 180 ARG A N 1
ATOM 1400 C CA . ARG A 1 180 ? -13.468 -3.707 26.374 1.00 59.53 180 ARG A CA 1
ATOM 1401 C C . ARG A 1 180 ? -12.113 -4.287 25.947 1.00 59.53 180 ARG A C 1
ATOM 1403 O O . ARG A 1 180 ? -11.095 -3.639 26.169 1.00 59.53 180 ARG A O 1
ATOM 1410 N N . VAL A 1 181 ? -12.077 -5.452 25.299 1.00 68.06 181 VAL A N 1
ATOM 1411 C CA . VAL A 1 181 ? -10.863 -5.974 24.656 1.00 68.06 181 VAL A CA 1
ATOM 1412 C C . VAL A 1 181 ? -10.849 -5.520 23.208 1.00 68.06 181 VAL A C 1
ATOM 1414 O O . VAL A 1 181 ? -11.547 -6.060 22.348 1.00 68.06 181 VAL A O 1
ATOM 1417 N N . GLU A 1 182 ? -10.041 -4.509 22.957 1.00 74.88 182 GLU A N 1
ATOM 1418 C CA . GLU A 1 182 ? -9.930 -3.833 21.674 1.00 74.88 182 GLU A CA 1
ATOM 1419 C C . GLU A 1 182 ? -8.838 -4.490 20.848 1.00 74.88 182 GLU A C 1
ATOM 1421 O O . GLU A 1 182 ? -7.734 -4.736 21.333 1.00 74.88 182 GLU A O 1
ATOM 1426 N N . VAL A 1 183 ? -9.141 -4.777 19.594 1.00 78.88 183 VAL A N 1
ATOM 1427 C CA . VAL A 1 183 ? -8.151 -5.338 18.666 1.00 78.88 183 VAL A CA 1
ATOM 1428 C C . VAL A 1 183 ? -7.675 -4.261 17.713 1.00 78.88 183 VAL A C 1
ATOM 1430 O O . VAL A 1 183 ? -6.514 -4.253 17.310 1.00 78.88 183 VAL A O 1
ATOM 1433 N N . LEU A 1 184 ? -8.587 -3.354 17.366 1.00 87.50 184 LEU A N 1
ATOM 1434 C CA . LEU A 1 184 ? -8.407 -2.402 16.295 1.00 87.50 184 LEU A CA 1
ATOM 1435 C C . LEU A 1 184 ? -9.285 -1.173 16.508 1.00 87.50 184 LEU A C 1
ATOM 1437 O O . LEU A 1 184 ? -10.407 -1.267 17.007 1.00 87.50 184 LEU A O 1
ATOM 1441 N N . ALA A 1 185 ? -8.786 -0.031 16.069 1.00 88.94 185 ALA A N 1
ATOM 1442 C CA . ALA A 1 185 ? -9.511 1.213 15.975 1.00 88.94 185 ALA A CA 1
ATOM 1443 C C . ALA A 1 185 ? -9.256 1.864 14.613 1.00 88.94 185 ALA A C 1
ATOM 1445 O O . ALA A 1 185 ? -8.145 1.833 14.084 1.00 88.94 185 ALA A O 1
ATOM 1446 N N . LEU A 1 186 ? -10.313 2.432 14.042 1.00 89.12 186 LEU A N 1
ATOM 1447 C CA . LEU A 1 186 ? -10.231 3.267 12.851 1.00 89.12 186 LEU A CA 1
ATOM 1448 C C . LEU A 1 186 ? -10.077 4.708 13.303 1.00 89.12 186 LEU A C 1
ATOM 1450 O O . LEU A 1 186 ? -10.905 5.198 14.077 1.00 89.12 186 LEU A O 1
ATOM 1454 N N . CYS A 1 187 ? -9.054 5.371 12.793 1.00 89.25 187 CYS A N 1
ATOM 1455 C CA . CYS A 1 187 ? -8.800 6.781 13.002 1.00 89.25 187 CYS A CA 1
ATOM 1456 C C . CYS A 1 187 ? -8.978 7.551 11.690 1.00 89.25 187 CYS A C 1
ATOM 1458 O O . CYS A 1 187 ? -8.936 6.973 10.602 1.00 89.25 187 CYS A O 1
ATOM 1460 N N . THR A 1 188 ? -9.132 8.869 11.780 1.00 86.88 188 THR A N 1
ATOM 1461 C CA . THR A 1 188 ? -9.214 9.755 10.606 1.00 86.88 188 THR A CA 1
ATOM 1462 C C . THR A 1 188 ? -8.038 9.595 9.647 1.00 86.88 188 THR A C 1
ATOM 1464 O O . THR A 1 188 ? -8.234 9.666 8.440 1.00 86.88 188 THR A O 1
ATOM 1467 N N . ASP A 1 189 ? -6.838 9.331 10.168 1.00 88.75 189 ASP A N 1
ATOM 1468 C CA . ASP A 1 189 ? -5.600 9.308 9.374 1.00 88.75 189 ASP A CA 1
ATOM 1469 C C . ASP A 1 189 ? -4.974 7.911 9.274 1.00 88.75 189 ASP A C 1
ATOM 1471 O O . ASP A 1 189 ? -3.936 7.744 8.638 1.00 88.75 189 ASP A O 1
ATOM 1475 N N . GLY A 1 190 ? -5.583 6.890 9.885 1.00 90.88 190 GLY A N 1
ATOM 1476 C CA . GLY A 1 190 ? -5.062 5.531 9.806 1.00 90.88 190 GLY A CA 1
ATOM 1477 C C . GLY A 1 190 ? -5.825 4.499 10.619 1.00 90.88 190 GLY A C 1
ATOM 1478 O O . GLY A 1 190 ? -6.923 4.728 11.124 1.00 90.88 190 GLY A O 1
ATOM 1479 N N . LEU A 1 191 ? -5.197 3.342 10.762 1.00 91.50 191 LEU A N 1
ATOM 1480 C CA . LEU A 1 191 ? -5.669 2.207 11.531 1.00 91.50 191 LEU A CA 1
ATOM 1481 C C . LEU A 1 191 ? -4.707 1.944 12.683 1.00 91.50 191 LEU A C 1
ATOM 1483 O O . LEU A 1 191 ? -3.500 1.816 12.496 1.00 91.50 191 LEU A O 1
ATOM 1487 N N . LEU A 1 192 ? -5.261 1.829 13.879 1.00 92.31 192 LEU A N 1
ATOM 1488 C CA . LEU A 1 192 ? -4.536 1.537 15.105 1.00 92.31 192 LEU A CA 1
ATOM 1489 C C . LEU A 1 192 ? -4.894 0.128 15.552 1.00 92.31 192 LEU A C 1
ATOM 1491 O O . LEU A 1 192 ? -6.074 -0.168 15.722 1.00 92.31 192 LEU A O 1
ATOM 1495 N N . ALA A 1 193 ? -3.920 -0.754 15.747 1.00 91.38 193 ALA A N 1
ATOM 1496 C CA . ALA A 1 193 ? -4.225 -2.123 16.145 1.00 91.38 193 ALA A CA 1
ATOM 1497 C C . ALA A 1 193 ? -3.078 -2.803 16.892 1.00 91.38 193 ALA A C 1
ATOM 1499 O O . ALA A 1 193 ? -1.940 -2.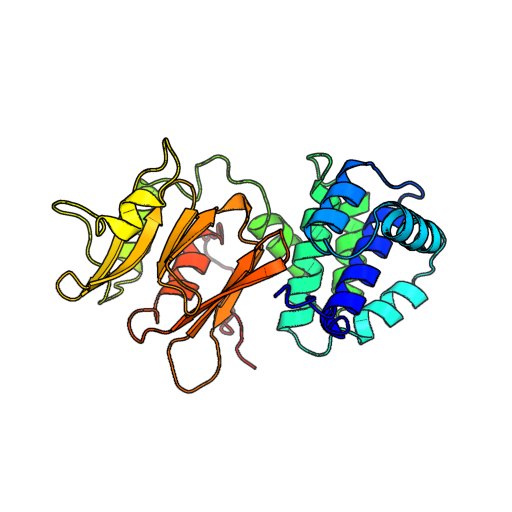330 16.903 1.00 91.38 193 ALA A O 1
ATOM 1500 N N . ARG A 1 194 ? -3.400 -3.937 17.522 1.00 89.19 194 ARG A N 1
ATOM 1501 C CA . ARG A 1 194 ? -2.420 -4.855 18.116 1.00 89.19 194 ARG A CA 1
ATOM 1502 C C . ARG A 1 194 ? -2.050 -5.929 17.100 1.00 89.19 194 ARG A C 1
ATOM 1504 O O . ARG A 1 194 ? -2.780 -6.904 16.937 1.00 89.19 194 ARG A O 1
ATOM 1511 N N . PHE A 1 195 ? -0.932 -5.727 16.416 1.00 89.50 195 PHE A N 1
ATOM 1512 C CA . PHE A 1 195 ? -0.365 -6.690 15.477 1.00 89.50 195 PHE A CA 1
ATOM 1513 C C . PHE A 1 195 ? 0.430 -7.766 16.223 1.00 89.50 195 PHE A C 1
ATOM 1515 O O . PHE A 1 195 ? 0.729 -7.614 17.409 1.00 89.50 195 PHE A O 1
ATOM 1522 N N . GLN A 1 196 ? 0.793 -8.848 15.532 1.00 87.94 196 GLN A N 1
ATOM 1523 C CA . GLN A 1 196 ? 1.626 -9.917 16.095 1.00 87.94 196 GLN A CA 1
ATOM 1524 C C . GLN A 1 196 ? 2.951 -9.389 16.667 1.00 87.94 196 GLN A C 1
ATOM 1526 O O . GLN A 1 196 ? 3.352 -9.805 17.751 1.00 87.94 196 GLN A O 1
ATOM 1531 N N . ASP A 1 197 ? 3.567 -8.416 15.991 1.00 85.31 197 ASP A N 1
ATOM 1532 C CA . ASP A 1 197 ? 4.834 -7.799 16.409 1.00 85.31 197 ASP A CA 1
ATOM 1533 C C . ASP A 1 197 ? 4.659 -6.638 17.405 1.00 85.31 197 ASP A C 1
ATOM 1535 O O . ASP A 1 197 ? 5.631 -5.986 17.788 1.00 85.31 197 ASP A O 1
ATOM 1539 N N . GLY A 1 198 ? 3.423 -6.353 17.827 1.00 89.38 198 GLY A N 1
ATOM 1540 C CA . GLY A 1 198 ? 3.098 -5.306 18.791 1.00 89.38 198 GLY A CA 1
ATOM 1541 C C . GLY A 1 198 ? 2.059 -4.299 18.301 1.00 89.38 198 GLY A C 1
ATOM 1542 O O . GLY A 1 198 ? 1.538 -4.365 17.188 1.00 89.38 198 GLY A O 1
ATOM 1543 N N . ALA A 1 199 ? 1.724 -3.351 19.174 1.00 91.25 199 ALA A N 1
ATOM 1544 C CA . ALA A 1 199 ? 0.801 -2.277 18.842 1.00 91.25 199 ALA A CA 1
ATOM 1545 C C . ALA A 1 199 ? 1.448 -1.270 17.882 1.00 91.25 199 ALA A C 1
ATOM 1547 O O . ALA A 1 199 ? 2.582 -0.842 18.098 1.00 91.25 199 ALA A O 1
ATOM 1548 N N . ALA A 1 200 ? 0.720 -0.877 16.839 1.00 93.31 200 ALA A N 1
ATOM 1549 C CA . ALA A 1 200 ? 1.180 0.133 15.895 1.00 93.31 200 ALA A CA 1
ATOM 1550 C C . ALA A 1 200 ? 0.016 0.926 15.295 1.00 93.31 200 ALA A C 1
ATOM 1552 O O . ALA A 1 200 ? -1.139 0.488 15.299 1.00 93.31 200 ALA A O 1
ATOM 1553 N N . PHE A 1 201 ? 0.358 2.092 14.757 1.00 93.69 201 PHE A N 1
ATOM 1554 C CA . PHE A 1 201 ? -0.506 2.899 13.910 1.00 93.69 201 PHE A CA 1
ATOM 1555 C C . PHE A 1 201 ? -0.026 2.778 12.460 1.00 93.69 201 PHE A C 1
ATOM 1557 O O . PHE A 1 201 ? 1.160 2.956 12.190 1.00 93.69 201 PHE A O 1
ATOM 1564 N N . VAL A 1 202 ? -0.943 2.478 11.544 1.00 92.00 202 VAL A N 1
ATOM 1565 C CA . VAL A 1 202 ? -0.704 2.395 10.100 1.00 92.00 202 VAL A CA 1
ATOM 1566 C C . VAL A 1 202 ? -1.496 3.509 9.434 1.00 92.00 202 VAL A C 1
ATOM 1568 O O . VAL A 1 202 ? -2.727 3.475 9.452 1.00 92.00 202 VAL A O 1
ATOM 1571 N N . ALA A 1 203 ? -0.811 4.504 8.870 1.00 90.25 203 ALA A N 1
ATOM 1572 C CA . ALA A 1 203 ? -1.483 5.605 8.189 1.00 90.25 203 ALA A CA 1
ATOM 1573 C C . ALA A 1 203 ? -2.204 5.115 6.926 1.00 90.25 203 ALA A C 1
ATOM 1575 O O . ALA A 1 203 ? -1.747 4.188 6.255 1.00 90.25 203 ALA A O 1
ATOM 1576 N N . TRP A 1 204 ? -3.323 5.753 6.578 1.00 86.69 204 TRP A N 1
ATOM 1577 C CA . TRP A 1 204 ? -4.066 5.397 5.366 1.00 86.69 204 TRP A CA 1
ATOM 1578 C C . TRP A 1 204 ? -3.234 5.599 4.102 1.00 86.69 204 TRP A C 1
ATOM 1580 O O . TRP A 1 204 ? -3.251 4.745 3.218 1.00 86.69 204 TRP A O 1
ATOM 1590 N N . ASP A 1 205 ? -2.456 6.680 4.058 1.00 83.38 205 ASP A N 1
ATOM 1591 C CA . ASP A 1 205 ? -1.586 6.989 2.924 1.00 83.38 205 ASP A CA 1
ATOM 1592 C C . ASP A 1 205 ? -0.398 6.022 2.817 1.00 83.38 205 ASP A C 1
ATOM 1594 O O . ASP A 1 205 ? 0.099 5.797 1.712 1.00 83.38 205 ASP A O 1
ATOM 1598 N N . ASP A 1 206 ? 0.008 5.393 3.923 1.00 85.94 206 ASP A N 1
ATOM 1599 C CA . ASP A 1 206 ? 1.052 4.367 3.931 1.00 85.94 206 ASP A CA 1
ATOM 1600 C C . ASP A 1 206 ? 0.515 2.983 3.541 1.00 85.94 206 ASP A C 1
ATOM 1602 O O . ASP A 1 206 ? 1.305 2.123 3.170 1.00 85.94 206 ASP A O 1
ATOM 1606 N N . LEU A 1 207 ? -0.795 2.722 3.610 1.00 83.62 207 LEU A N 1
ATOM 1607 C CA . LEU A 1 207 ? -1.358 1.402 3.316 1.00 83.62 207 LEU A CA 1
ATOM 1608 C C . LEU A 1 207 ? -1.330 1.109 1.805 1.00 83.62 207 LEU A C 1
ATOM 1610 O O . LEU A 1 207 ? -2.060 1.712 1.019 1.00 83.62 207 LEU A O 1
ATOM 1614 N N . VAL A 1 208 ? -0.527 0.123 1.401 1.00 79.06 208 VAL A N 1
ATOM 1615 C CA . VAL A 1 208 ? -0.408 -0.326 0.004 1.00 79.06 208 VAL A CA 1
ATOM 1616 C C . VAL A 1 208 ? -1.324 -1.507 -0.270 1.00 79.06 208 VAL A C 1
ATOM 1618 O O . VAL A 1 208 ? -2.014 -1.544 -1.285 1.00 79.06 208 VAL A O 1
ATOM 1621 N N . SER A 1 209 ? -1.354 -2.502 0.614 1.00 79.44 209 SER A N 1
ATOM 1622 C CA . SER A 1 209 ? -2.173 -3.692 0.395 1.00 79.44 209 SER A CA 1
ATOM 1623 C C . SER A 1 209 ? -2.726 -4.262 1.690 1.00 79.44 209 SER A C 1
ATOM 1625 O O . SER A 1 209 ? -2.227 -3.984 2.779 1.00 79.44 209 SER A O 1
ATOM 1627 N N . TYR A 1 210 ? -3.783 -5.060 1.559 1.00 81.94 210 TYR A N 1
ATOM 1628 C CA . TYR A 1 210 ? -4.271 -5.894 2.645 1.00 81.94 210 TYR A CA 1
ATOM 1629 C C . TYR A 1 210 ? -4.955 -7.144 2.104 1.00 81.94 210 TYR A C 1
ATOM 1631 O O . TYR A 1 210 ? -5.629 -7.100 1.066 1.00 81.94 210 TYR A O 1
ATOM 1639 N N . GLY A 1 211 ? -4.820 -8.244 2.832 1.00 74.81 211 GLY A N 1
ATOM 1640 C CA . GLY A 1 211 ? -5.344 -9.547 2.447 1.00 74.81 211 GLY A CA 1
ATOM 1641 C C . GLY A 1 211 ? -5.642 -10.414 3.660 1.00 74.81 211 GLY A C 1
ATOM 1642 O O . GLY A 1 211 ? -5.194 -10.133 4.771 1.00 74.81 211 GLY A O 1
ATOM 1643 N N . ARG A 1 212 ? -6.435 -11.464 3.451 1.00 76.19 212 ARG A N 1
ATOM 1644 C CA . ARG A 1 212 ? -6.633 -12.494 4.474 1.00 76.19 212 ARG A CA 1
ATOM 1645 C C . ARG A 1 212 ? -5.407 -13.395 4.506 1.00 76.19 212 ARG A C 1
ATOM 1647 O O . ARG A 1 212 ? -4.884 -13.751 3.458 1.00 76.19 212 ARG A O 1
ATOM 1654 N N . GLU A 1 213 ? -4.981 -13.774 5.697 1.00 71.88 213 GLU A N 1
ATOM 1655 C CA . GLU A 1 213 ? -3.952 -14.793 5.882 1.00 71.88 213 GLU A CA 1
ATOM 1656 C C . GLU A 1 213 ? -4.610 -16.175 6.058 1.00 71.88 213 GLU A C 1
ATOM 1658 O O . GLU A 1 213 ? -5.741 -16.259 6.536 1.00 71.88 213 GLU A O 1
ATOM 1663 N N . GLY A 1 214 ? -3.936 -17.236 5.597 1.00 55.38 214 GLY A N 1
ATOM 1664 C CA . GLY A 1 214 ? -4.489 -18.562 5.278 1.00 55.38 214 GLY A CA 1
ATOM 1665 C C . GLY A 1 214 ? -5.354 -19.304 6.321 1.00 55.38 214 GLY A C 1
ATOM 1666 O O . GLY A 1 214 ? -5.463 -18.962 7.492 1.00 55.38 214 GLY A O 1
ATOM 1667 N N . ALA A 1 215 ? -5.948 -20.397 5.831 1.00 44.56 215 ALA A N 1
ATOM 1668 C CA . ALA A 1 215 ? -7.246 -21.020 6.141 1.00 44.56 215 ALA A CA 1
ATOM 1669 C C . ALA A 1 215 ? -7.675 -21.370 7.590 1.00 44.56 215 ALA A C 1
ATOM 1671 O O . ALA A 1 215 ? -8.797 -21.852 7.756 1.00 44.56 215 ALA A O 1
ATOM 1672 N N . ILE A 1 216 ? -6.875 -21.162 8.640 1.00 41.84 216 ILE A N 1
ATOM 1673 C CA . ILE A 1 216 ? -7.274 -21.516 10.020 1.00 41.84 216 ILE A CA 1
ATOM 1674 C C . ILE A 1 216 ? -6.881 -20.391 10.975 1.00 41.84 216 ILE A C 1
ATOM 1676 O O . ILE A 1 216 ? -5.856 -20.423 11.646 1.00 41.84 216 ILE A O 1
ATOM 1680 N N . GLY A 1 217 ? -7.730 -19.371 11.005 1.00 51.53 217 GLY A N 1
ATOM 1681 C CA . GLY A 1 217 ? -7.526 -18.153 11.775 1.00 51.53 217 GLY A CA 1
ATOM 1682 C C . GLY A 1 217 ? -7.995 -16.962 10.958 1.00 51.53 217 GLY A C 1
ATOM 1683 O O . GLY A 1 217 ? -7.823 -16.910 9.748 1.00 51.53 217 GLY A O 1
ATOM 1684 N N . THR A 1 218 ? -8.656 -16.006 11.597 1.00 68.00 218 THR A N 1
ATOM 1685 C CA . THR A 1 218 ? -9.039 -14.760 10.927 1.00 68.00 218 THR A CA 1
ATOM 1686 C C . THR A 1 218 ? -7.838 -13.818 10.959 1.00 68.00 218 THR A C 1
ATOM 1688 O O . THR A 1 218 ? -7.774 -12.891 11.765 1.00 68.00 218 THR A O 1
ATOM 1691 N N . GLY A 1 219 ? -6.834 -14.156 10.151 1.00 78.44 219 GLY A N 1
ATOM 1692 C CA . GLY A 1 219 ? -5.642 -13.348 9.957 1.00 78.44 219 GLY A CA 1
ATOM 1693 C C . GLY A 1 219 ? -5.881 -12.278 8.894 1.00 78.44 219 GLY A C 1
ATOM 1694 O O . GLY A 1 219 ? -6.490 -12.563 7.860 1.00 78.44 219 GLY A O 1
ATOM 1695 N N . VAL A 1 220 ? -5.417 -11.055 9.127 1.00 82.50 220 VAL A N 1
ATOM 1696 C CA . VAL A 1 220 ? -5.356 -9.992 8.122 1.00 82.50 220 VAL A CA 1
ATOM 1697 C C . VAL A 1 220 ? -3.935 -9.465 8.067 1.00 82.50 220 VAL A C 1
ATOM 1699 O O . VAL A 1 220 ? -3.404 -8.995 9.071 1.00 82.50 220 VAL A O 1
ATOM 1702 N N . ARG A 1 221 ? -3.336 -9.522 6.883 1.00 86.19 221 ARG A N 1
ATOM 1703 C CA . ARG A 1 221 ? -2.036 -8.926 6.596 1.00 86.19 221 ARG A CA 1
ATOM 1704 C C . ARG A 1 221 ? -2.246 -7.558 5.969 1.00 86.19 221 ARG A C 1
ATOM 1706 O O . ARG A 1 221 ? -3.063 -7.439 5.059 1.00 86.19 221 ARG A O 1
ATOM 1713 N N . LEU A 1 222 ? -1.517 -6.556 6.443 1.00 86.75 222 LEU A N 1
ATOM 1714 C CA . LEU A 1 222 ? -1.395 -5.231 5.844 1.00 86.75 222 LEU A CA 1
ATOM 1715 C C . LEU A 1 222 ? 0.042 -5.053 5.344 1.00 86.75 222 LEU A C 1
ATOM 1717 O O . LEU A 1 222 ? 0.977 -5.491 6.010 1.00 86.75 222 LEU A O 1
ATOM 1721 N N . THR A 1 223 ? 0.216 -4.388 4.209 1.00 83.06 223 THR A N 1
ATOM 1722 C CA . THR A 1 223 ? 1.531 -4.013 3.673 1.00 83.06 223 THR A CA 1
ATOM 1723 C C . THR A 1 223 ? 1.585 -2.504 3.533 1.00 83.06 223 THR A C 1
ATOM 1725 O O . THR A 1 223 ? 0.675 -1.924 2.931 1.00 83.06 223 THR A O 1
ATOM 1728 N N . THR A 1 224 ? 2.630 -1.883 4.069 1.00 85.88 224 THR A N 1
ATOM 1729 C CA . THR A 1 224 ? 2.844 -0.436 3.998 1.00 85.88 224 THR A CA 1
ATOM 1730 C C . THR A 1 224 ? 3.805 -0.025 2.884 1.00 85.88 224 THR A C 1
ATOM 1732 O O . THR A 1 224 ? 4.442 -0.854 2.236 1.00 85.88 224 THR A O 1
ATOM 1735 N N . GLU A 1 225 ? 3.884 1.279 2.633 1.00 80.88 225 GLU A N 1
ATOM 1736 C CA . GLU A 1 225 ? 4.692 1.899 1.582 1.00 80.88 225 GLU A CA 1
ATOM 1737 C C . GLU A 1 225 ? 6.201 1.693 1.769 1.00 80.88 225 GLU A C 1
ATOM 1739 O O . GLU A 1 225 ? 6.937 1.694 0.792 1.00 80.88 225 GLU A O 1
ATOM 1744 N N . ASP A 1 226 ? 6.668 1.489 2.999 1.00 80.00 226 ASP A N 1
ATOM 1745 C CA . ASP A 1 226 ? 8.044 1.080 3.314 1.00 80.00 226 ASP A CA 1
ATOM 1746 C C . ASP A 1 226 ? 8.274 -0.436 3.175 1.00 80.00 226 ASP A C 1
ATOM 1748 O O . ASP A 1 226 ? 9.331 -0.942 3.541 1.00 80.00 226 ASP A O 1
ATOM 1752 N N . GLY A 1 227 ? 7.286 -1.178 2.666 1.00 75.88 227 GLY A N 1
ATOM 1753 C CA . GLY A 1 227 ? 7.360 -2.625 2.490 1.00 75.88 227 GLY A CA 1
ATOM 1754 C C . GLY A 1 227 ? 7.167 -3.415 3.784 1.00 75.88 227 GLY A C 1
ATOM 1755 O O . GLY A 1 227 ? 7.246 -4.644 3.761 1.00 75.88 227 GLY A O 1
ATOM 1756 N N . ARG A 1 228 ? 6.887 -2.755 4.916 1.00 85.00 228 ARG A N 1
ATOM 1757 C CA . ARG A 1 228 ? 6.645 -3.449 6.180 1.00 85.00 228 ARG A CA 1
ATOM 1758 C C . ARG A 1 228 ? 5.322 -4.212 6.133 1.00 85.00 228 ARG A C 1
ATOM 1760 O O . ARG A 1 228 ? 4.288 -3.713 5.688 1.00 85.00 228 ARG A O 1
ATOM 1767 N N . GLU A 1 229 ? 5.363 -5.449 6.613 1.00 87.06 229 GLU A N 1
ATOM 1768 C CA . GLU A 1 229 ? 4.179 -6.283 6.776 1.00 87.06 229 GLU A CA 1
ATOM 1769 C C . GLU A 1 229 ? 3.698 -6.217 8.225 1.00 87.06 229 GLU A C 1
ATOM 1771 O O . GLU A 1 229 ? 4.478 -6.347 9.167 1.00 87.06 229 GLU A O 1
ATOM 1776 N N . TYR A 1 230 ? 2.395 -6.033 8.395 1.00 88.38 230 TYR A N 1
ATOM 1777 C CA . TYR A 1 230 ? 1.723 -6.045 9.681 1.00 88.38 230 TYR A CA 1
ATOM 1778 C C . TYR A 1 230 ? 0.667 -7.140 9.678 1.00 88.38 230 TYR A C 1
ATOM 1780 O O . TYR A 1 230 ? -0.239 -7.134 8.845 1.00 88.38 230 TYR A O 1
ATOM 1788 N N . VAL A 1 231 ? 0.758 -8.072 10.621 1.00 88.12 231 VAL A N 1
ATOM 1789 C CA . VAL A 1 231 ? -0.171 -9.201 10.706 1.00 88.12 231 VAL A CA 1
ATOM 1790 C C . VAL A 1 231 ? -1.072 -9.050 11.925 1.00 88.12 231 VAL A C 1
ATOM 1792 O O . VAL A 1 231 ? -0.606 -8.920 13.056 1.00 88.12 231 VAL A O 1
ATOM 1795 N N . LEU A 1 232 ? -2.380 -9.079 11.693 1.00 86.38 232 LEU A N 1
ATOM 1796 C CA . LEU A 1 232 ? -3.417 -9.123 12.716 1.00 86.38 232 LEU A CA 1
ATOM 1797 C C . LEU A 1 232 ? -4.013 -10.522 12.762 1.00 86.38 232 LEU A C 1
ATOM 1799 O O . LEU A 1 232 ? -4.502 -10.987 11.742 1.00 86.38 232 LEU A O 1
ATOM 1803 N N . VAL A 1 233 ? -4.055 -11.169 13.926 1.00 83.88 233 VAL A N 1
ATOM 1804 C CA . VAL A 1 233 ? -4.709 -12.479 14.075 1.00 83.88 233 VAL A CA 1
ATOM 1805 C C . VAL A 1 233 ? -5.730 -12.416 15.193 1.00 83.88 233 VAL A C 1
ATOM 1807 O O . VAL A 1 233 ? -5.384 -12.473 16.369 1.00 83.88 233 VAL A O 1
ATOM 1810 N N . ASP A 1 234 ? -7.005 -12.313 14.822 1.00 79.44 234 ASP A N 1
ATOM 1811 C CA . ASP A 1 234 ? -8.108 -12.367 15.776 1.00 79.44 234 ASP A CA 1
ATOM 1812 C C . ASP A 1 234 ? -9.413 -12.734 15.061 1.00 79.44 234 ASP A C 1
ATOM 1814 O O . ASP A 1 234 ? -9.787 -12.106 14.073 1.00 79.44 234 ASP A O 1
ATOM 1818 N N . HIS A 1 235 ? -10.142 -13.726 15.581 1.00 76.00 235 HIS A N 1
ATOM 1819 C CA . HIS A 1 235 ? -11.432 -14.185 15.042 1.00 76.00 235 HIS A CA 1
ATOM 1820 C C . HIS A 1 235 ? -12.474 -13.066 14.862 1.00 76.00 235 HIS A C 1
ATOM 1822 O O . HIS A 1 235 ? -13.391 -13.187 14.051 1.00 76.00 235 HIS A O 1
ATOM 1828 N N . ARG A 1 236 ? -12.335 -11.955 15.589 1.00 77.44 236 ARG A N 1
ATOM 1829 C CA . ARG A 1 236 ? -13.201 -10.779 15.474 1.00 77.44 236 ARG A CA 1
ATOM 1830 C C . ARG A 1 236 ? -12.966 -9.995 14.187 1.00 77.44 236 ARG A C 1
ATOM 1832 O O . ARG A 1 236 ? -13.842 -9.232 13.804 1.00 77.44 236 ARG A O 1
ATOM 1839 N N . LEU A 1 237 ? -11.849 -10.192 13.483 1.00 78.06 237 LEU A N 1
ATOM 1840 C CA . LEU A 1 237 ? -11.433 -9.423 12.298 1.00 78.06 237 LEU A CA 1
ATOM 1841 C C . LEU A 1 237 ? -12.072 -9.864 10.973 1.00 78.06 237 LEU A C 1
ATOM 1843 O O . LEU A 1 237 ? -11.672 -9.406 9.904 1.00 78.06 237 LEU A O 1
ATOM 1847 N N . THR A 1 238 ? -13.099 -10.715 11.009 1.00 75.62 238 THR A N 1
ATOM 1848 C CA . THR A 1 238 ? -13.697 -11.324 9.804 1.00 75.62 238 THR A CA 1
ATOM 1849 C C . THR A 1 238 ? -14.284 -10.286 8.848 1.00 75.62 238 THR A C 1
ATOM 1851 O O . THR A 1 238 ? -14.320 -10.505 7.629 1.00 75.62 238 THR A O 1
ATOM 1854 N N . GLY A 1 239 ? -14.717 -9.148 9.397 1.00 76.44 239 GLY A N 1
ATOM 1855 C CA . GLY A 1 239 ? -15.247 -8.006 8.664 1.00 76.44 239 GLY A CA 1
ATOM 1856 C C . GLY A 1 239 ? -14.200 -7.005 8.169 1.00 76.44 239 GLY A C 1
ATOM 1857 O O . GLY A 1 239 ? -14.554 -6.182 7.327 1.00 76.44 239 GLY A O 1
ATOM 1858 N N . LEU A 1 240 ? -12.935 -7.072 8.610 1.00 82.19 240 LEU A N 1
ATOM 1859 C CA . LEU A 1 240 ? -11.943 -6.019 8.352 1.00 82.19 240 LEU A CA 1
ATOM 1860 C C . LEU A 1 240 ? -11.654 -5.836 6.859 1.00 82.19 240 LEU A C 1
ATOM 1862 O O . LEU A 1 240 ? -11.755 -4.720 6.364 1.00 82.19 240 LEU A O 1
ATOM 1866 N N . CYS A 1 241 ? -11.379 -6.908 6.109 1.00 80.56 241 CYS A N 1
ATOM 1867 C CA . CYS A 1 241 ? -11.132 -6.770 4.668 1.00 80.56 241 CYS A CA 1
ATOM 1868 C C . CYS A 1 241 ? -12.353 -6.200 3.930 1.00 80.56 241 CYS A C 1
ATOM 1870 O O . CYS A 1 241 ? -12.190 -5.351 3.070 1.00 80.56 241 CYS A O 1
ATOM 1872 N N . ARG A 1 242 ? -13.579 -6.594 4.312 1.00 79.75 242 ARG A N 1
ATOM 1873 C CA . ARG A 1 242 ? -14.815 -6.060 3.706 1.00 79.75 242 ARG A CA 1
ATOM 1874 C C . ARG A 1 242 ? -15.040 -4.587 4.045 1.00 79.75 242 ARG A C 1
ATOM 1876 O O . ARG A 1 242 ? -15.590 -3.848 3.234 1.00 79.75 242 ARG A O 1
ATOM 1883 N N . LEU A 1 243 ? -14.658 -4.181 5.254 1.00 84.19 243 LEU A N 1
ATOM 1884 C CA . LEU A 1 243 ? -14.661 -2.788 5.679 1.00 84.19 243 LEU A CA 1
ATOM 1885 C C . LEU A 1 243 ? -13.682 -1.974 4.846 1.00 84.19 243 LEU A C 1
ATOM 1887 O O . LEU A 1 243 ? -14.094 -0.993 4.237 1.00 84.19 243 LEU A O 1
ATOM 1891 N N . LEU A 1 244 ? -12.423 -2.400 4.795 1.00 83.75 244 LEU A N 1
ATOM 1892 C CA . LEU A 1 244 ? -11.398 -1.727 4.012 1.00 83.75 244 LEU A CA 1
ATOM 1893 C C . LEU A 1 244 ? -11.778 -1.700 2.526 1.00 83.75 244 LEU A C 1
ATOM 1895 O O . LEU A 1 244 ? -11.573 -0.675 1.884 1.00 83.75 244 LEU A O 1
ATOM 1899 N N . ASP A 1 245 ? -12.410 -2.758 2.000 1.00 78.44 245 ASP A N 1
ATOM 1900 C CA . ASP A 1 245 ? -12.910 -2.781 0.624 1.00 78.44 245 ASP A CA 1
ATOM 1901 C C . ASP A 1 245 ? -13.934 -1.661 0.431 1.00 78.44 245 ASP A C 1
ATOM 1903 O O . ASP A 1 245 ? -13.810 -0.884 -0.495 1.00 78.44 245 ASP A O 1
ATO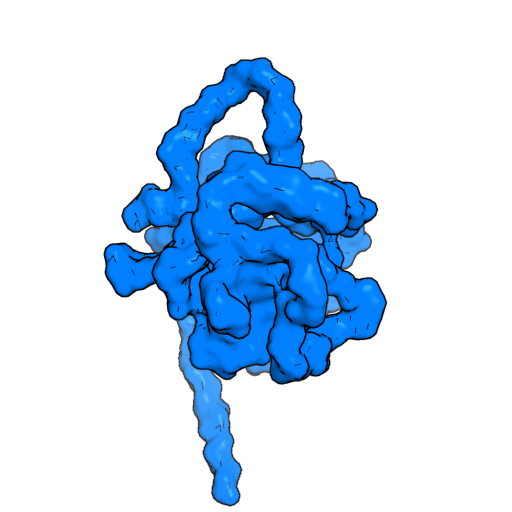M 1907 N N . ARG A 1 246 ? -14.915 -1.493 1.322 1.00 80.94 246 ARG A N 1
ATOM 1908 C CA . ARG A 1 246 ? -15.929 -0.429 1.177 1.00 80.94 246 ARG A CA 1
ATOM 1909 C C . ARG A 1 246 ? -15.417 0.987 1.446 1.00 80.94 246 ARG A C 1
ATOM 1911 O O . ARG A 1 246 ? -15.987 1.945 0.926 1.00 80.94 246 ARG A O 1
ATOM 1918 N N . LEU A 1 247 ? -14.420 1.134 2.314 1.00 80.31 247 LEU A N 1
ATOM 1919 C CA . LEU A 1 247 ? -13.831 2.440 2.610 1.00 80.31 247 LEU A CA 1
ATOM 1920 C C . LEU A 1 247 ? -12.940 2.913 1.463 1.00 80.31 247 LEU A C 1
ATOM 1922 O O . LEU A 1 247 ? -12.991 4.087 1.107 1.00 80.31 247 LEU A O 1
ATOM 1926 N N . LEU A 1 248 ? -12.162 1.998 0.883 1.00 76.25 248 LEU A N 1
ATOM 1927 C CA . LEU A 1 248 ? -11.136 2.316 -0.108 1.00 76.25 248 LEU A CA 1
ATOM 1928 C C . LEU A 1 248 ? -11.620 2.129 -1.557 1.00 76.25 248 LEU A C 1
ATOM 1930 O O . LEU A 1 248 ? -11.080 2.767 -2.455 1.00 76.25 248 LEU A O 1
ATOM 1934 N N . ASP A 1 249 ? -12.652 1.312 -1.795 1.00 71.56 249 ASP A N 1
ATOM 1935 C CA . ASP A 1 249 ? -13.331 1.191 -3.091 1.00 71.56 249 ASP A CA 1
ATOM 1936 C C . ASP A 1 249 ? -14.437 2.256 -3.178 1.00 71.56 249 ASP A C 1
ATOM 1938 O O . ASP A 1 249 ? -15.404 2.254 -2.410 1.00 71.56 249 ASP A O 1
ATOM 1942 N N . ASP A 1 250 ? -14.321 3.186 -4.127 1.00 53.09 250 ASP A N 1
ATOM 1943 C CA . ASP A 1 250 ? -15.240 4.325 -4.271 1.00 53.09 250 ASP A CA 1
ATOM 1944 C C . ASP A 1 250 ? -16.533 3.970 -5.027 1.00 53.09 250 ASP A C 1
ATOM 1946 O O . ASP A 1 250 ? -17.191 4.803 -5.649 1.00 53.09 250 ASP A O 1
ATOM 1950 N N . ARG A 1 251 ? -16.923 2.693 -4.981 1.00 49.38 251 ARG A N 1
ATOM 1951 C CA . ARG A 1 251 ? -18.147 2.174 -5.593 1.00 49.38 251 ARG A CA 1
ATOM 1952 C C . ARG A 1 251 ? -19.387 2.585 -4.799 1.00 49.38 251 ARG A C 1
ATOM 1954 O O . ARG A 1 251 ? -20.156 1.738 -4.340 1.00 49.38 251 ARG A O 1
ATOM 1961 N N . GLU A 1 252 ? -19.691 3.877 -4.778 1.00 39.97 252 GLU A N 1
ATOM 1962 C CA . GLU A 1 252 ? -21.088 4.296 -4.874 1.00 39.97 252 GLU A CA 1
ATOM 1963 C C . GLU A 1 252 ? -21.608 3.848 -6.251 1.00 39.97 252 GLU A C 1
ATOM 1965 O O . GLU A 1 252 ? -21.558 4.553 -7.257 1.00 39.97 252 GLU A O 1
ATOM 1970 N N . ARG A 1 253 ? -22.031 2.579 -6.328 1.00 41.34 253 ARG A N 1
ATOM 1971 C CA . ARG A 1 253 ? -22.551 1.953 -7.547 1.00 41.34 253 ARG A CA 1
ATOM 1972 C C . ARG A 1 253 ? -23.749 2.746 -8.076 1.00 41.34 253 ARG A C 1
ATOM 1974 O O . ARG A 1 253 ? -24.860 2.607 -7.564 1.00 41.34 253 ARG A O 1
ATOM 1981 N N . LYS A 1 254 ? -23.570 3.429 -9.210 1.00 31.55 254 LYS A N 1
ATOM 1982 C CA . LYS A 1 254 ? -24.635 3.487 -10.219 1.00 31.55 254 LYS A CA 1
ATOM 1983 C C . LYS A 1 254 ? -24.908 2.045 -10.662 1.00 31.55 254 LYS A C 1
ATOM 1985 O O . LYS A 1 254 ? -23.998 1.310 -11.040 1.00 31.55 254 LYS A O 1
ATOM 1990 N N . GLN A 1 255 ? -26.153 1.623 -10.484 1.00 31.47 255 GLN A N 1
ATOM 1991 C CA . GLN A 1 255 ? -26.661 0.277 -10.747 1.00 31.47 255 GLN A CA 1
ATOM 1992 C C . GLN A 1 255 ? -26.246 -0.228 -12.142 1.00 31.47 255 GLN A C 1
ATOM 1994 O O . GLN A 1 255 ? -26.374 0.505 -13.117 1.00 31.47 255 GLN A O 1
ATOM 1999 N N . GLY A 1 256 ? -25.789 -1.485 -12.238 1.00 31.44 256 GLY A N 1
ATOM 2000 C CA . GLY A 1 256 ? -25.648 -2.191 -13.522 1.00 31.44 256 GLY A CA 1
ATOM 2001 C C . GLY A 1 256 ? -24.336 -2.943 -13.762 1.00 31.44 256 GLY A C 1
ATOM 2002 O O . GLY A 1 256 ? -24.297 -3.794 -14.643 1.00 31.44 256 GLY A O 1
ATOM 2003 N N . ALA A 1 257 ? -23.275 -2.699 -12.987 1.00 27.14 257 ALA A N 1
ATOM 2004 C CA . ALA A 1 257 ? -22.033 -3.462 -13.141 1.00 27.14 257 ALA A CA 1
ATOM 2005 C C . ALA A 1 257 ? -22.136 -4.833 -12.437 1.00 27.14 257 ALA A C 1
ATOM 2007 O O . ALA A 1 257 ? -22.580 -4.883 -11.282 1.00 27.14 257 ALA A O 1
ATOM 2008 N N . PRO A 1 258 ? -21.736 -5.941 -13.093 1.00 25.72 258 PRO A N 1
ATOM 2009 C CA . PRO A 1 258 ? -21.861 -7.282 -12.538 1.00 25.72 258 PRO A CA 1
ATOM 2010 C C . PRO A 1 258 ? -21.142 -7.393 -11.191 1.00 25.72 258 PRO A C 1
ATOM 2012 O O . PRO A 1 258 ? -20.037 -6.884 -10.987 1.00 25.72 258 PRO A O 1
ATOM 2015 N N . ILE A 1 259 ? -21.803 -8.061 -10.246 1.00 30.66 259 ILE A N 1
ATOM 2016 C CA . ILE A 1 259 ? -21.230 -8.409 -8.950 1.00 30.66 259 ILE A CA 1
ATOM 2017 C C . ILE A 1 259 ? -20.136 -9.442 -9.224 1.00 30.66 259 ILE A C 1
ATOM 2019 O O . ILE A 1 259 ? -20.423 -10.618 -9.425 1.00 30.66 259 ILE A O 1
ATOM 2023 N N . VAL A 1 260 ? -18.883 -8.991 -9.269 1.00 31.06 260 VAL A N 1
ATOM 2024 C CA . VAL A 1 260 ? -17.719 -9.880 -9.266 1.00 31.06 260 VAL A CA 1
ATOM 2025 C C . VAL A 1 260 ? -17.750 -10.642 -7.943 1.00 31.06 260 VAL A C 1
ATOM 2027 O O . VAL A 1 260 ? -17.625 -10.052 -6.873 1.00 31.06 260 VAL A O 1
ATOM 2030 N N . SER A 1 261 ? -18.007 -11.945 -8.028 1.00 28.88 261 SER A N 1
ATOM 2031 C CA . SER A 1 261 ? -18.216 -12.852 -6.897 1.00 28.88 261 SER A CA 1
ATOM 2032 C C . SER A 1 261 ? -16.920 -13.358 -6.261 1.00 28.88 261 SER A C 1
ATOM 2034 O O . SER A 1 261 ? -16.998 -14.125 -5.311 1.00 28.88 261 SER A O 1
ATOM 2036 N N . ARG A 1 262 ? -15.750 -12.943 -6.765 1.00 31.28 262 ARG A N 1
ATOM 2037 C CA . ARG A 1 262 ? -14.447 -13.258 -6.167 1.00 31.28 262 ARG A CA 1
ATOM 2038 C C . ARG A 1 262 ? -13.921 -12.041 -5.421 1.00 31.28 262 ARG A C 1
ATOM 2040 O O . ARG A 1 262 ? -13.649 -10.999 -6.019 1.00 31.28 262 ARG A O 1
ATOM 2047 N N . LEU A 1 263 ? -13.851 -12.185 -4.103 1.00 35.97 263 LEU A N 1
ATOM 2048 C CA . LEU A 1 263 ? -13.222 -11.235 -3.190 1.00 35.97 263 LEU A CA 1
ATOM 2049 C C . LEU A 1 263 ? -11.692 -11.385 -3.261 1.00 35.97 263 LEU A C 1
ATOM 2051 O O . LEU A 1 263 ? -11.185 -12.375 -3.784 1.00 35.97 263 LEU A O 1
ATOM 2055 N N . ARG A 1 264 ? -10.963 -10.386 -2.740 1.00 43.72 264 ARG A N 1
ATOM 2056 C CA . ARG A 1 264 ? -9.503 -10.437 -2.524 1.00 43.72 264 ARG A CA 1
ATOM 2057 C C . ARG A 1 264 ? -9.076 -11.810 -1.975 1.00 43.72 264 ARG A C 1
ATOM 2059 O O . ARG A 1 264 ? -9.640 -12.238 -0.968 1.00 43.72 264 ARG A O 1
ATOM 2066 N N . GLY A 1 265 ? -8.073 -12.443 -2.588 1.00 36.34 265 GLY A N 1
ATOM 2067 C CA . GLY A 1 265 ? -7.418 -13.636 -2.039 1.00 36.34 265 GLY A CA 1
ATOM 2068 C C . GLY A 1 265 ? -8.240 -14.931 -2.057 1.00 36.34 265 GLY A C 1
ATOM 2069 O O . GLY A 1 265 ? -8.038 -15.776 -1.194 1.00 36.34 265 GLY A O 1
ATOM 2070 N N . GLU A 1 266 ? -9.176 -15.110 -2.994 1.00 29.55 266 GLU A N 1
ATOM 2071 C CA . GLU A 1 266 ? -9.716 -16.450 -3.273 1.00 29.55 266 GLU A CA 1
ATOM 2072 C C . GLU A 1 266 ? -8.870 -17.152 -4.344 1.00 29.55 266 GLU A C 1
ATOM 2074 O O . GLU A 1 266 ? -9.173 -17.094 -5.541 1.00 29.55 266 GLU A O 1
ATOM 2079 N N . GLY A 1 267 ? -7.808 -17.804 -3.858 1.00 33.78 267 GLY A N 1
ATOM 2080 C CA . GLY A 1 267 ? -7.017 -18.853 -4.499 1.00 33.78 267 GLY A CA 1
ATOM 2081 C C . GLY A 1 267 ? -6.618 -19.886 -3.453 1.00 33.78 267 GLY A C 1
ATOM 2082 O O . GLY A 1 267 ? -6.113 -19.457 -2.393 1.00 33.78 267 GLY A O 1
#

Radius of gyration: 19.66 Å; chains: 1; bounding box: 54×37×51 Å

pLDDT: mean 77.33, std 17.16, range [25.72, 94.81]

Foldseek 3Di:
DDDPPDPDPDDLLLVLLLLLLLLLQLQVVDHDPLSLVLSCLQCVVDDSVVSRVSSNVNNPPDLVSLLVSLVSQPDPVSLLLSLLLSLVSCCSVPDNDPVSLVVSQSSCVSNVHDNCSSVQSCLLQRDDPLPLLPLVNLVVLCVVLVQVQWDFDDPDQADPVQVVQADPPKDFRTFGHDPRDTAWTRISFFIWGQFPVGTHTAGSNQWRDKDADDDDFRKMWTAGSSRDITIGTDPSCVCVLVSSCSSRPPPPDPPDDDDPPDDGPPD

Secondary structure (DSSP, 8-state):
-------PPPPHHHHHHHHHHHHHHHTTS---HHHHHHHHHH-TTS-HHHHHHHHHHHTT--HHHHHHHHTT--SHHHHHHHHHHHHHHHGGGS---HHHHHHHHHHHHHTT--TTHHHHHHHHHSPP-SSTT-HHHHHHHHHHHT-TTEE--SS--S-HHHHTTSPTT--EEEEEEETTEEEEEEESSEEEEEETTEEEEEETTTEEEEEEEPSSS-EEEEEETT--EEEEE-GGGGGHHHHHHHHHS-----TTS------TT--